Protein AF-0000000068499291 (afdb_homodimer)

Sequence (354 aa):
MYNILSVVSYSGVGKTTLIEGIIKELNKKGYRVGVIKHTCHDFDMDEEGKDTYKHRKSGARKVCIISDKRVAYIEELKEKNPLYKMIQLYEDMDLIIIEGYKNYRFKRLEVTRKGKYEDILSNKSDLIGIVSDIEYKLNIEQFNLNDYKNISKYIESCIKNEILSISNVEIKNILKEMYNILSVVSYSGVGKTTLIEGIIKELNKKGYRVGVIKHTCHDFDMDEEGKDTYKHRKSGARKVCIISDKRVAYIEELKEKNPLYKMIQLYEDMDLIIIEGYKNYRFKRLEVTRKGKYEDILSNKSDLIGIVSDIEYKLNIEQFNLNDYKNISKYIESCIKNEILSISNVEIKNILKE

Solvent-accessible surface area (backbone atoms only — not comparable to full-atom values): 19443 Å² total; per-residue (Å²): 114,43,30,43,39,29,45,40,62,63,90,91,66,51,62,67,61,42,51,31,40,29,39,37,48,35,38,76,73,68,48,42,37,26,38,39,33,48,43,92,56,88,80,77,56,62,55,89,86,38,72,63,38,50,38,41,74,29,54,31,40,31,39,32,42,36,37,79,50,36,36,40,37,40,32,62,44,82,82,69,81,55,62,70,69,56,56,62,76,46,67,87,36,63,32,36,37,32,36,46,64,80,84,47,78,51,41,22,38,38,47,38,28,74,96,76,42,73,76,82,81,70,57,72,91,30,47,67,29,36,31,18,83,59,87,72,98,58,100,54,52,71,41,50,71,81,42,30,65,61,53,32,52,50,50,49,51,32,53,78,68,49,66,30,52,42,43,70,69,56,50,31,57,57,70,73,98,113,42,30,43,38,28,46,43,64,62,91,89,67,52,62,68,60,42,50,31,40,29,39,36,48,35,37,74,72,68,47,41,37,26,38,38,34,48,42,91,56,87,79,76,55,62,53,90,83,36,71,62,38,50,38,41,73,30,53,31,40,31,37,33,42,36,36,81,50,35,38,40,37,38,33,62,43,81,83,69,82,54,62,69,69,56,52,62,76,47,65,86,36,63,32,36,38,32,36,47,65,80,83,46,78,50,41,23,38,39,47,37,29,75,96,75,44,74,75,83,81,69,56,70,91,31,47,66,30,36,31,19,82,59,89,72,99,58,102,55,52,73,40,50,70,82,40,30,64,62,51,31,52,50,51,50,51,33,52,76,68,48,68,32,52,41,42,70,68,54,50,30,55,58,68,72,99

Secondary structure (DSSP, 8-state):
-EEEEEEE--TTSSHHHHHHHHHHHHHHTT--EEEEEE-SS----SPTTSHHHHHHHTT-SEEEEE-SSEEEEEEE-SS---HHHHHGGGTT-SEEEEES-TTS---EEEE-BTTTB-S--S-GGGEEEEE-SS---SSS-EE-TT-HHHHHHHHHHHHHTTSSEE-HHHHHHHHT-/-EEEEEEE--TTSSHHHHHHHHHHHHHHTT--EEEEEE-SS----SPTTSHHHHHHHTT-SEEEEE-SSEEEEEEE-SS---HHHHHGGGTT-SEEEEES-TTS---EEEE-BTTTB-S--S-GGGEEEEE-SS---SSSEEE-TT-HHHHHHHHHHHHHTTSSEE-HHHHHHHHT-

Foldseek 3Di:
DAFEEEEDEDPPQCRVVLVVLLVVLVVVVPFFEAEAEDDPDDDDPDDPPDPQVVCVVVPDQKDWDDDPVDIDIDGDDDDDDCVLVVVVVCPVGLYYYYYDPLQQQAQYEYEAEPPPRDDDDHDPVRYQEYEYPDDDPDPHHYHHSNPSNVVNVSSVVCSVVCVRPDDSVRVCVSVVD/DAFEEEEDEDPPQCRVVLVVLLVVLLVVVPFFEAEAEDDPDDDDPDDPPDPQVVCVVVPDQKDWDDDPVDIDIDGDDDDDDCVLVVVVVCPVGLYYYYYDPLQQQAQYEYEAEPPPRDDDDHDPVRYQEYEYPDDDPDPHHYHHSNPSNVVNVSSVVCSVVCVRPDDSVRVCVSVVD

Organism: Clostridioides difficile (strain 630) (NCBI:txid272563)

pLDDT: mean 91.4, std 8.16, range [58.41, 98.62]

Radius of gyration: 23.3 Å; Cα contacts (8 Å, |Δi|>4): 656; chains: 2; bounding box: 36×77×48 Å

Structure (mmCIF, N/CA/C/O backbone):
data_AF-0000000068499291-model_v1
#
loop_
_entity.id
_entity.type
_entity.pdbx_description
1 polymer 'Molybdopterin-guanine dinucleotide biosynthesis protein B'
#
loop_
_atom_site.group_PDB
_atom_site.id
_atom_site.type_symbol
_atom_site.label_atom_id
_atom_site.label_alt_id
_atom_site.label_comp_id
_atom_site.label_asym_id
_atom_site.label_entity_id
_atom_site.label_seq_id
_atom_site.pdbx_PDB_ins_code
_atom_site.Cartn_x
_atom_site.Cartn_y
_atom_site.Cartn_z
_atom_site.occupancy
_atom_site.B_iso_or_equiv
_atom_site.auth_seq_id
_atom_site.auth_comp_id
_atom_site.auth_asym_id
_atom_site.auth_atom_id
_atom_site.pdbx_PDB_model_num
ATOM 1 N N . MET A 1 1 ? -15.305 -10.781 -4.293 1 93.38 1 MET A N 1
ATOM 2 C CA . MET A 1 1 ? -14.641 -11.984 -4.801 1 93.38 1 MET A CA 1
ATOM 3 C C . MET A 1 1 ? -13.336 -11.633 -5.496 1 93.38 1 MET A C 1
ATOM 5 O O . MET A 1 1 ? -13.234 -10.586 -6.145 1 93.38 1 MET A O 1
ATOM 9 N N . TYR A 1 2 ? -12.344 -12.398 -5.207 1 97.81 2 TYR A N 1
ATOM 10 C CA . TYR A 1 2 ? -11.039 -12.242 -5.84 1 97.81 2 TYR A CA 1
ATOM 11 C C . TYR A 1 2 ? -10.688 -13.461 -6.676 1 97.81 2 TYR A C 1
ATOM 13 O O . TYR A 1 2 ? -11.227 -14.555 -6.457 1 97.81 2 TYR A O 1
ATOM 21 N N . ASN A 1 3 ? -9.984 -13.297 -7.695 1 98.62 3 ASN A N 1
ATOM 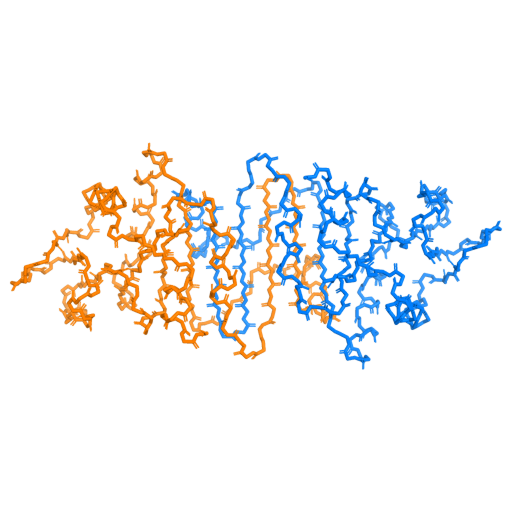22 C CA . ASN A 1 3 ? -9.273 -14.406 -8.336 1 98.62 3 ASN A CA 1
ATOM 23 C C . ASN A 1 3 ? -7.805 -14.445 -7.914 1 98.62 3 ASN A C 1
ATOM 25 O O . ASN A 1 3 ? -7.043 -13.523 -8.219 1 98.62 3 ASN A O 1
ATOM 29 N N . ILE A 1 4 ? -7.406 -15.547 -7.258 1 98.56 4 ILE A N 1
ATOM 30 C CA . ILE A 1 4 ? -6.047 -15.617 -6.73 1 98.56 4 ILE A CA 1
ATOM 31 C C . ILE A 1 4 ? -5.359 -16.875 -7.254 1 98.56 4 ILE A C 1
ATOM 33 O O . ILE A 1 4 ? -5.93 -17.969 -7.199 1 98.56 4 ILE A O 1
ATOM 37 N N . LEU A 1 5 ? -4.211 -16.719 -7.77 1 98.31 5 LEU A N 1
ATOM 38 C CA . LEU A 1 5 ? -3.354 -17.812 -8.234 1 98.31 5 LEU A CA 1
ATOM 39 C C . LEU A 1 5 ? -1.983 -17.75 -7.566 1 98.31 5 LEU A C 1
ATOM 41 O O . LEU A 1 5 ? -1.287 -16.734 -7.664 1 98.31 5 LEU A O 1
ATOM 45 N N . SER A 1 6 ? -1.63 -18.766 -6.875 1 97 6 SER A N 1
ATOM 46 C CA . SER A 1 6 ? -0.285 -18.859 -6.316 1 97 6 SER A CA 1
ATOM 47 C C . SER A 1 6 ? 0.666 -19.547 -7.289 1 97 6 SER A C 1
ATOM 49 O O . SER A 1 6 ? 0.292 -20.531 -7.941 1 97 6 SER A O 1
ATOM 51 N N . VAL A 1 7 ? 1.83 -19 -7.438 1 95.12 7 VAL A N 1
ATOM 52 C CA . VAL A 1 7 ? 2.893 -19.656 -8.195 1 95.12 7 VAL A CA 1
ATOM 53 C C . VAL A 1 7 ? 4.012 -20.094 -7.25 1 95.12 7 VAL A C 1
ATOM 55 O O . VAL A 1 7 ? 4.625 -19.25 -6.582 1 95.12 7 VAL A O 1
ATOM 58 N N . VAL A 1 8 ? 4.207 -21.344 -7.227 1 92.75 8 VAL A N 1
ATOM 59 C CA . VAL A 1 8 ? 5.16 -21.891 -6.262 1 92.75 8 VAL A CA 1
ATOM 60 C C . VAL A 1 8 ? 6.301 -22.594 -7 1 92.75 8 VAL A C 1
ATOM 62 O O . VAL A 1 8 ? 6.074 -23.234 -8.031 1 92.75 8 VAL A O 1
ATOM 65 N N . SER A 1 9 ? 7.422 -22.328 -6.477 1 89 9 SER A N 1
ATOM 66 C CA . SER A 1 9 ? 8.633 -22.953 -7.004 1 89 9 SER A CA 1
ATOM 67 C C . SER A 1 9 ? 9.773 -22.891 -5.996 1 89 9 SER A C 1
ATOM 69 O O . SER A 1 9 ? 9.602 -22.359 -4.891 1 89 9 SER A O 1
ATOM 71 N N . TYR A 1 10 ? 10.797 -23.609 -6.258 1 80.69 10 TYR A N 1
ATOM 72 C CA . TYR A 1 10 ? 12.031 -23.375 -5.508 1 80.69 10 TYR A CA 1
ATOM 73 C C . TYR A 1 10 ? 12.898 -22.328 -6.199 1 80.69 10 TYR A C 1
ATOM 75 O O . TYR A 1 10 ? 12.664 -21.984 -7.355 1 80.69 10 TYR A O 1
ATOM 83 N N . SER A 1 11 ? 13.805 -21.703 -5.426 1 74.31 11 SER A N 1
ATOM 84 C CA . SER A 1 11 ? 14.68 -20.656 -5.93 1 74.31 11 SER A CA 1
ATOM 85 C C . SER A 1 11 ? 15.484 -21.141 -7.137 1 74.31 11 SER A C 1
ATOM 87 O O . SER A 1 11 ? 15.961 -22.266 -7.16 1 74.31 11 SER A O 1
ATOM 89 N N . GLY A 1 12 ? 15.539 -20.297 -8.133 1 76.38 12 GLY A N 1
ATOM 90 C CA . GLY A 1 12 ? 16.438 -20.531 -9.258 1 76.38 12 GLY A CA 1
ATOM 91 C C . GLY A 1 12 ? 15.789 -21.328 -10.375 1 76.38 12 GLY A C 1
ATOM 92 O O . GLY A 1 12 ? 16.469 -21.766 -11.312 1 76.38 12 GLY A O 1
ATOM 93 N N . VAL A 1 13 ? 14.516 -21.5 -10.32 1 75.06 13 VAL A N 1
ATOM 94 C CA . VAL A 1 13 ? 13.883 -22.375 -11.297 1 75.06 13 VAL A CA 1
ATOM 95 C C . VAL A 1 13 ? 13.211 -21.547 -12.383 1 75.06 13 VAL A C 1
ATOM 97 O O . VAL A 1 13 ? 12.656 -22.094 -13.344 1 75.06 13 VAL A O 1
ATOM 100 N N . GLY A 1 14 ? 13.234 -20.219 -12.281 1 78.12 14 GLY A N 1
ATOM 101 C CA . GLY A 1 14 ? 12.695 -19.375 -13.328 1 78.12 14 GLY A CA 1
ATOM 102 C C . GLY A 1 14 ? 11.312 -18.828 -13.008 1 78.12 14 GLY A C 1
ATOM 103 O O . GLY A 1 14 ? 10.539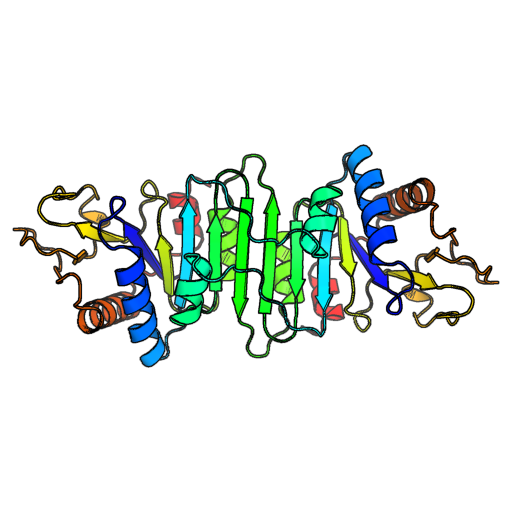 -18.5 -13.914 1 78.12 14 GLY A O 1
ATOM 104 N N . LYS A 1 15 ? 10.906 -18.7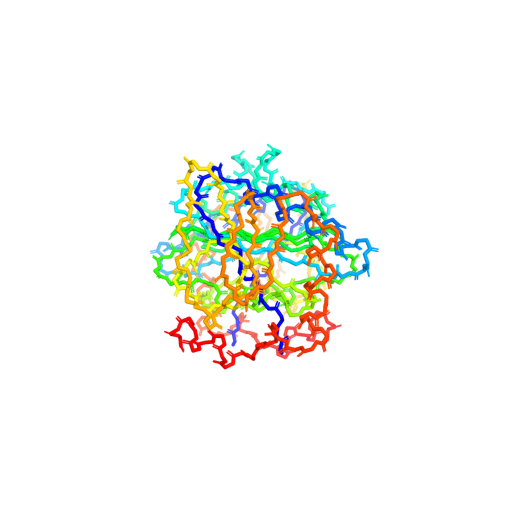81 -11.797 1 83.44 15 LYS A N 1
ATOM 105 C CA . LYS A 1 15 ? 9.586 -18.344 -11.336 1 83.44 15 LYS A CA 1
ATOM 106 C C . LYS A 1 15 ? 9.305 -16.906 -11.758 1 83.44 15 LYS A C 1
ATOM 108 O O . LYS A 1 15 ? 8.227 -16.609 -12.289 1 83.44 15 LYS A O 1
ATOM 113 N N . THR A 1 16 ? 10.211 -16 -11.57 1 85.12 16 THR A N 1
ATOM 114 C CA . THR A 1 16 ? 10.016 -14.586 -11.867 1 85.12 16 THR A CA 1
ATOM 115 C C . THR A 1 16 ? 9.789 -14.367 -13.359 1 85.12 16 THR A C 1
ATOM 117 O O . THR A 1 16 ? 8.859 -13.656 -13.758 1 85.12 16 THR A O 1
ATOM 120 N N . THR A 1 17 ? 10.602 -15.07 -14.18 1 89.06 17 THR A N 1
ATOM 121 C CA . THR A 1 17 ? 10.461 -14.977 -15.625 1 89.06 17 THR A CA 1
ATOM 122 C C . THR A 1 17 ? 9.102 -15.508 -16.078 1 89.06 17 THR A C 1
ATOM 124 O O . THR A 1 17 ? 8.461 -14.914 -16.953 1 89.06 17 THR A O 1
ATOM 127 N N . LEU A 1 18 ? 8.789 -16.594 -15.492 1 93.19 18 LEU A N 1
ATOM 128 C CA . LEU A 1 18 ? 7.496 -17.172 -15.828 1 93.19 18 LEU A CA 1
ATOM 129 C C . LEU A 1 18 ? 6.363 -16.203 -15.516 1 93.19 18 LEU A C 1
ATOM 131 O O . LEU A 1 18 ? 5.492 -15.969 -16.359 1 93.19 18 LEU A O 1
ATOM 135 N N . ILE A 1 19 ? 6.395 -15.641 -14.359 1 94.38 19 ILE A N 1
ATOM 136 C CA . ILE A 1 19 ? 5.344 -14.727 -13.922 1 94.38 19 ILE A CA 1
ATOM 137 C C . ILE A 1 19 ? 5.305 -13.508 -14.844 1 94.38 19 ILE A C 1
ATOM 139 O O . ILE A 1 19 ? 4.23 -13.062 -15.242 1 94.38 19 ILE A O 1
ATOM 143 N N . GLU A 1 20 ? 6.445 -13.031 -15.203 1 94.94 20 GLU A N 1
ATOM 144 C CA . GLU A 1 20 ? 6.523 -11.898 -16.125 1 94.94 20 GLU A CA 1
ATOM 145 C C . GLU A 1 20 ? 5.848 -12.227 -17.453 1 94.94 20 GLU A C 1
ATOM 147 O O . GLU A 1 20 ? 5.082 -11.422 -17.984 1 94.94 20 GLU A O 1
ATOM 152 N N . GLY A 1 21 ? 6.184 -13.375 -17.969 1 96.25 21 GLY A N 1
ATOM 153 C CA . GLY A 1 21 ? 5.578 -13.797 -19.219 1 96.25 21 GLY A CA 1
ATOM 154 C C . GLY A 1 21 ? 4.066 -13.922 -19.141 1 96.25 21 GLY A C 1
ATOM 155 O O . GLY A 1 21 ? 3.357 -13.508 -20.047 1 96.25 21 GLY A O 1
ATOM 156 N N . ILE A 1 22 ? 3.625 -14.477 -18.062 1 97.06 22 ILE A N 1
ATOM 157 C CA . ILE A 1 22 ? 2.193 -14.656 -17.859 1 97.06 22 ILE A CA 1
ATOM 158 C C . ILE A 1 22 ? 1.508 -13.297 -17.781 1 97.06 22 ILE A C 1
ATOM 160 O O . ILE A 1 22 ? 0.474 -13.078 -18.422 1 97.06 22 ILE A O 1
ATOM 164 N N . ILE A 1 23 ? 2.068 -12.367 -17.047 1 97.25 23 ILE A N 1
ATOM 165 C CA . ILE A 1 23 ? 1.515 -11.023 -16.875 1 97.25 23 ILE A CA 1
ATOM 166 C C . ILE A 1 23 ? 1.411 -10.336 -18.234 1 97.25 23 ILE A C 1
ATOM 168 O O . ILE A 1 23 ? 0.37 -9.773 -18.578 1 97.25 23 ILE A O 1
ATOM 172 N N . LYS A 1 24 ? 2.443 -10.422 -19.031 1 97.19 24 LYS A N 1
ATOM 173 C CA . LYS A 1 24 ? 2.475 -9.797 -20.344 1 97.19 24 LYS A CA 1
ATOM 174 C C . LYS A 1 24 ? 1.353 -10.32 -21.234 1 97.19 24 LYS A C 1
ATOM 176 O O . LYS A 1 24 ? 0.633 -9.547 -21.859 1 97.19 24 LYS A O 1
ATOM 181 N N . GLU A 1 25 ? 1.247 -11.609 -21.25 1 97.81 25 GLU A N 1
ATOM 182 C CA . GLU A 1 25 ? 0.239 -12.234 -22.109 1 97.81 25 GLU A CA 1
ATOM 183 C C . GLU A 1 25 ? -1.171 -11.867 -21.656 1 97.81 25 GLU A C 1
ATOM 185 O O . GLU A 1 25 ? -2.039 -11.578 -22.484 1 97.81 25 GLU A O 1
ATOM 190 N N . LEU A 1 26 ? -1.414 -11.867 -20.344 1 97.88 26 LEU A N 1
ATOM 191 C CA . LEU A 1 26 ? -2.734 -11.539 -19.828 1 97.88 26 LEU A CA 1
ATOM 192 C C . LEU A 1 26 ? -3.061 -10.062 -20.062 1 97.88 26 LEU A C 1
ATOM 194 O O . LEU A 1 26 ? -4.207 -9.719 -20.344 1 97.88 26 LEU A O 1
ATOM 198 N N . ASN A 1 27 ? -2.08 -9.266 -19.875 1 96.44 27 ASN A N 1
ATOM 199 C CA . ASN A 1 27 ? -2.266 -7.84 -20.141 1 96.44 27 ASN A CA 1
ATOM 200 C C . ASN A 1 27 ? -2.682 -7.586 -21.594 1 96.44 27 ASN A C 1
ATOM 202 O O . ASN A 1 27 ? -3.547 -6.75 -21.859 1 96.44 27 ASN A O 1
ATOM 206 N N . LYS A 1 28 ? -2.029 -8.258 -22.516 1 96 28 LYS A N 1
ATOM 207 C CA . LYS A 1 28 ? -2.381 -8.148 -23.922 1 96 28 LYS A CA 1
ATOM 208 C C . LYS A 1 28 ? -3.859 -8.453 -24.156 1 96 28 LYS A C 1
ATOM 210 O O . LYS A 1 28 ? -4.477 -7.914 -25.078 1 96 28 LYS A O 1
ATOM 215 N N . LYS A 1 29 ? -4.332 -9.281 -23.328 1 96.19 29 LYS A N 1
ATOM 216 C CA . LYS A 1 29 ? -5.723 -9.711 -23.453 1 96.19 29 LYS A CA 1
ATOM 217 C C . LYS A 1 29 ? -6.656 -8.781 -22.688 1 96.19 29 LYS A C 1
ATOM 219 O O . LYS A 1 29 ? -7.863 -9.016 -22.609 1 96.19 29 LYS A O 1
ATOM 224 N N . GLY A 1 30 ? -6.113 -7.812 -21.938 1 96 30 GLY A N 1
ATOM 225 C CA . GLY A 1 30 ? -6.914 -6.785 -21.297 1 96 30 GLY A CA 1
ATOM 226 C C . GLY A 1 30 ? -7.16 -7.059 -19.828 1 96 30 GLY A C 1
ATOM 227 O O . GLY A 1 30 ? -7.957 -6.371 -19.188 1 96 30 GLY A O 1
ATOM 228 N N . TYR A 1 31 ? -6.516 -8.078 -19.266 1 97.5 31 TYR A N 1
ATOM 229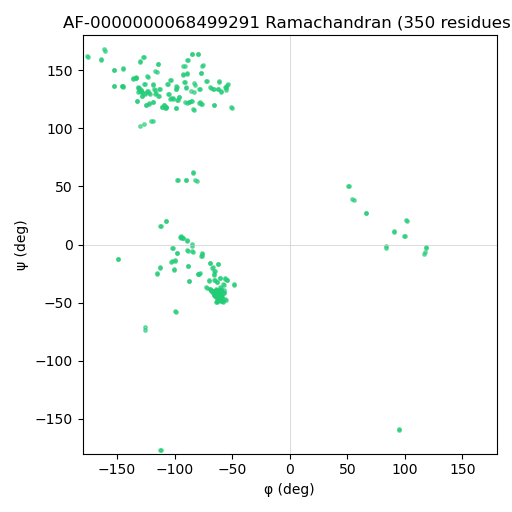 C CA . TYR A 1 31 ? -6.707 -8.406 -17.859 1 97.5 31 TYR A CA 1
ATOM 230 C C . TYR A 1 31 ? -5.895 -7.469 -16.969 1 97.5 31 TYR A C 1
ATOM 232 O O . TYR A 1 31 ? -4.75 -7.137 -17.297 1 97.5 31 TYR A O 1
ATOM 240 N N . ARG A 1 32 ? -6.551 -7.035 -16.016 1 97.31 32 ARG A N 1
ATOM 241 C CA . ARG A 1 32 ? -5.828 -6.32 -14.977 1 97.31 32 ARG A CA 1
ATOM 242 C C . ARG A 1 32 ? -5.219 -7.289 -13.969 1 97.31 32 ARG A C 1
ATOM 244 O O . ARG A 1 32 ? -5.938 -7.949 -13.219 1 97.31 32 ARG A O 1
ATOM 251 N N . VAL A 1 33 ? -3.834 -7.277 -13.906 1 98 33 VAL A N 1
ATOM 252 C CA . VAL A 1 33 ? -3.158 -8.266 -13.07 1 98 33 VAL A CA 1
ATOM 253 C C . VAL A 1 33 ? -2.383 -7.559 -11.961 1 98 33 VAL A C 1
ATOM 255 O O . VAL A 1 33 ? -1.751 -6.527 -12.195 1 98 33 VAL A O 1
ATOM 258 N N . GLY A 1 34 ? -2.492 -8.008 -10.758 1 97.88 34 GLY A N 1
ATOM 259 C CA . GLY A 1 34 ? -1.659 -7.605 -9.641 1 97.88 34 GLY A CA 1
ATOM 260 C C . GLY A 1 34 ? -0.795 -8.734 -9.102 1 97.88 34 GLY A C 1
ATOM 261 O O . GLY A 1 34 ? -1.121 -9.906 -9.273 1 97.88 34 GLY A O 1
ATOM 262 N N . VAL A 1 35 ? 0.315 -8.344 -8.461 1 97.38 35 VAL A N 1
ATOM 263 C CA . VAL A 1 35 ? 1.235 -9.344 -7.934 1 97.38 35 VAL A CA 1
ATOM 264 C C . VAL A 1 35 ? 1.548 -9.047 -6.469 1 97.38 35 VAL A C 1
ATOM 266 O O . VAL A 1 35 ? 1.778 -7.895 -6.102 1 97.38 35 VAL A O 1
ATOM 269 N N . ILE A 1 36 ? 1.482 -10.023 -5.645 1 96.69 36 ILE A N 1
ATOM 270 C CA . ILE A 1 36 ? 1.959 -9.961 -4.27 1 96.69 36 ILE A CA 1
ATOM 271 C C . ILE A 1 36 ? 3.07 -10.992 -4.062 1 96.69 36 ILE A C 1
ATOM 273 O O . ILE A 1 36 ? 2.885 -12.18 -4.34 1 96.69 36 ILE A O 1
ATOM 277 N N . LYS A 1 37 ? 4.188 -10.516 -3.66 1 93.38 37 LYS A N 1
ATOM 278 C CA . LYS A 1 37 ? 5.328 -11.398 -3.432 1 93.38 37 LYS A CA 1
ATOM 279 C C . LYS A 1 37 ? 5.738 -11.398 -1.962 1 93.38 37 LYS A C 1
ATOM 281 O O . LYS A 1 37 ? 5.883 -10.336 -1.352 1 93.38 37 LYS A O 1
ATOM 286 N N . HIS A 1 38 ? 5.883 -12.547 -1.43 1 92.94 38 HIS A N 1
ATOM 287 C CA . HIS A 1 38 ? 6.48 -12.695 -0.108 1 92.94 38 HIS A CA 1
ATOM 288 C C . HIS A 1 38 ? 7.953 -13.078 -0.21 1 92.94 38 HIS A C 1
ATOM 290 O O . HIS A 1 38 ? 8.32 -13.953 -1 1 92.94 38 HIS A O 1
ATOM 296 N N . THR A 1 39 ? 8.789 -12.453 0.517 1 87.31 39 THR A N 1
ATOM 297 C CA . THR A 1 39 ? 10.219 -12.766 0.536 1 87.31 39 THR A CA 1
ATOM 298 C C . THR A 1 39 ? 10.734 -12.836 1.97 1 87.31 39 THR A C 1
ATOM 300 O O . THR A 1 39 ? 10.258 -12.109 2.844 1 87.31 39 THR A O 1
ATOM 303 N N . CYS A 1 40 ? 11.641 -13.719 2.203 1 82.5 40 CYS A N 1
ATOM 304 C CA . CYS A 1 40 ? 12.273 -13.828 3.514 1 82.5 40 CYS A CA 1
ATOM 305 C C . CYS A 1 40 ? 13.43 -12.852 3.648 1 82.5 40 CYS A C 1
ATOM 307 O O . CYS A 1 40 ? 13.969 -12.664 4.742 1 82.5 40 CYS A O 1
ATOM 309 N N . HIS A 1 41 ? 13.734 -12.195 2.592 1 79.38 41 HIS A N 1
ATOM 310 C CA . HIS A 1 41 ? 14.852 -11.258 2.611 1 79.38 41 HIS A CA 1
ATOM 311 C C . HIS A 1 41 ? 14.367 -9.844 2.953 1 79.38 41 HIS A C 1
ATOM 313 O O . HIS A 1 41 ? 13.273 -9.445 2.559 1 79.38 41 HIS A O 1
ATOM 319 N N . ASP A 1 42 ? 15.242 -9.18 3.631 1 76.06 42 ASP A N 1
ATOM 320 C CA . ASP A 1 42 ? 14.945 -7.777 3.902 1 76.06 42 ASP A CA 1
ATOM 321 C C . ASP A 1 42 ? 15.086 -6.93 2.641 1 76.06 42 ASP A C 1
ATOM 323 O O . ASP A 1 42 ? 15.891 -7.242 1.763 1 76.06 42 ASP A O 1
ATOM 327 N N . PHE A 1 43 ? 14.203 -6.004 2.471 1 72.69 43 PHE A N 1
ATOM 328 C CA . PHE A 1 43 ? 14.297 -5.086 1.341 1 72.69 43 PHE A CA 1
ATOM 329 C C . PHE A 1 43 ? 14.023 -3.652 1.785 1 72.69 43 PHE A C 1
ATOM 331 O O . PHE A 1 43 ? 13.438 -3.426 2.848 1 72.69 43 PHE A O 1
ATOM 338 N N . ASP A 1 44 ? 14.797 -2.727 1.162 1 68.88 44 ASP A N 1
ATOM 339 C CA . ASP A 1 44 ? 14.477 -1.314 1.358 1 68.88 44 ASP A CA 1
ATOM 340 C C . ASP A 1 44 ? 14.133 -0.639 0.032 1 68.88 44 ASP A C 1
ATOM 342 O O . ASP A 1 44 ? 14.898 -0.731 -0.932 1 68.88 44 ASP A O 1
ATOM 346 N N . MET A 1 45 ? 12.898 -0.344 -0.205 1 68.75 45 MET A N 1
ATOM 347 C CA . MET A 1 45 ? 12.461 0.245 -1.467 1 68.75 45 MET A CA 1
ATOM 348 C C . MET A 1 45 ? 12.75 1.742 -1.498 1 68.75 45 MET A C 1
ATOM 350 O O . MET A 1 45 ? 12.844 2.338 -2.572 1 68.75 45 MET A O 1
ATOM 354 N N . ASP A 1 46 ? 12.836 2.359 -0.326 1 63.72 46 ASP A N 1
ATOM 355 C CA . ASP A 1 46 ? 12.984 3.811 -0.282 1 63.72 46 ASP A CA 1
ATOM 356 C C . ASP A 1 46 ? 14.461 4.207 -0.363 1 63.72 46 ASP A C 1
ATOM 358 O O . ASP A 1 46 ? 15.336 3.469 0.097 1 63.72 46 ASP A O 1
ATOM 362 N N . GLU A 1 47 ? 14.664 5.031 -1.409 1 62.28 47 GLU A N 1
ATOM 363 C CA . GLU A 1 47 ? 16.031 5.551 -1.469 1 62.28 47 GLU A CA 1
ATOM 364 C C . GLU A 1 47 ? 16.312 6.508 -0.313 1 62.28 47 GLU A C 1
ATOM 366 O O . GLU A 1 47 ? 15.461 7.332 0.036 1 62.28 47 GLU A O 1
ATOM 371 N N . GLU A 1 48 ? 17.453 6.305 0.278 1 59.16 48 GLU A N 1
ATOM 372 C CA . GLU A 1 48 ? 17.922 7.227 1.307 1 59.16 48 GLU A CA 1
ATOM 373 C C . GLU A 1 48 ? 17.859 8.672 0.824 1 59.16 48 GLU A C 1
ATOM 375 O O . GLU A 1 48 ? 18.359 8.992 -0.257 1 59.16 48 GLU A O 1
ATOM 380 N N . GLY A 1 49 ? 17.031 9.477 1.554 1 59.19 49 GLY A N 1
ATOM 381 C CA . GLY A 1 49 ? 16.969 10.891 1.233 1 59.19 49 GLY A CA 1
ATOM 382 C C . GLY A 1 49 ? 15.609 11.344 0.764 1 59.19 49 GLY A C 1
ATOM 383 O O . GLY A 1 49 ? 15.352 12.547 0.635 1 59.19 49 GLY A O 1
ATOM 384 N N . LYS A 1 50 ? 14.727 10.336 0.564 1 72.94 50 LYS A N 1
ATOM 385 C CA . LYS A 1 50 ? 13.383 10.719 0.13 1 72.94 50 LYS A CA 1
ATOM 386 C C . LYS A 1 50 ? 12.461 10.93 1.325 1 72.94 50 LYS A C 1
ATOM 388 O O . LYS A 1 50 ? 12.773 10.516 2.441 1 72.94 50 LYS A O 1
ATOM 393 N N . ASP A 1 51 ? 11.492 11.711 1.165 1 76.62 51 ASP A N 1
ATOM 394 C CA . ASP A 1 51 ? 10.547 12.047 2.221 1 76.62 51 ASP A CA 1
ATOM 395 C C . ASP A 1 51 ? 10.039 10.789 2.924 1 76.62 51 ASP A C 1
ATOM 397 O O . ASP A 1 51 ? 9.883 10.773 4.145 1 76.62 51 ASP A O 1
ATOM 401 N N . THR A 1 52 ? 9.891 9.719 2.176 1 78.75 52 THR A N 1
ATOM 402 C CA . THR A 1 52 ? 9.398 8.477 2.762 1 78.75 52 THR A CA 1
ATOM 403 C C . THR A 1 52 ? 10.406 7.91 3.76 1 78.75 52 THR A C 1
ATOM 405 O O . THR A 1 52 ? 10.031 7.473 4.848 1 78.75 52 THR A O 1
ATOM 408 N N . TYR A 1 53 ? 11.633 8.016 3.381 1 79.44 53 TYR A N 1
ATOM 409 C CA . TYR A 1 53 ? 12.703 7.527 4.246 1 79.44 53 TYR A CA 1
ATOM 410 C C . TYR A 1 53 ? 12.797 8.359 5.52 1 79.44 53 TYR A C 1
ATOM 412 O O . TYR A 1 53 ? 12.883 7.809 6.621 1 79.44 53 TYR A O 1
ATOM 420 N N . LYS A 1 54 ? 12.664 9.617 5.359 1 84 54 LYS A N 1
ATOM 421 C CA . LYS A 1 54 ? 12.766 10.516 6.504 1 84 54 LYS A CA 1
ATOM 422 C C . LYS A 1 54 ? 11.625 10.289 7.484 1 84 54 LYS A C 1
ATOM 424 O O . LYS A 1 54 ? 11.844 10.219 8.695 1 84 54 LYS A O 1
ATOM 429 N N . HIS A 1 55 ? 10.492 10.141 6.949 1 90 55 HIS A N 1
ATOM 430 C CA . HIS A 1 55 ? 9.336 9.938 7.816 1 90 55 HIS A CA 1
ATOM 431 C C . HIS A 1 55 ? 9.422 8.602 8.547 1 90 55 HIS A C 1
ATOM 433 O O . HIS A 1 55 ? 9.141 8.523 9.742 1 90 55 HIS A O 1
ATOM 439 N N . ARG A 1 56 ? 9.875 7.621 7.84 1 88.12 56 ARG A N 1
ATOM 440 C CA . ARG A 1 56 ? 10.023 6.312 8.469 1 88.12 56 ARG A CA 1
ATOM 441 C C . ARG A 1 56 ? 11.094 6.344 9.555 1 88.12 56 ARG A C 1
ATOM 443 O O . ARG A 1 56 ? 10.891 5.805 10.648 1 88.12 56 ARG A O 1
ATOM 450 N N . LYS A 1 57 ? 12.109 7.012 9.219 1 86.25 57 LYS A N 1
ATOM 451 C CA . LYS A 1 57 ? 13.211 7.121 10.172 1 86.25 57 LYS A CA 1
ATOM 452 C C . LYS A 1 57 ? 12.781 7.898 11.414 1 86.25 57 LYS A C 1
ATOM 454 O O . LYS A 1 57 ? 13.281 7.645 12.516 1 86.25 57 LYS A O 1
ATOM 459 N N . SER A 1 58 ? 11.852 8.82 11.188 1 90.62 58 SER A N 1
ATOM 460 C CA . SER A 1 58 ? 11.352 9.617 12.297 1 90.62 58 SER A CA 1
ATOM 461 C C . SER A 1 58 ? 10.375 8.82 13.156 1 90.62 58 SER A C 1
ATOM 463 O O . SER A 1 58 ? 9.953 9.281 14.219 1 90.62 58 SER A O 1
ATOM 465 N N . GLY A 1 59 ? 9.977 7.625 12.641 1 91.62 59 GLY A N 1
ATOM 466 C CA . GLY A 1 59 ? 9.172 6.754 13.477 1 91.62 59 GLY A CA 1
ATOM 467 C C . GLY A 1 59 ? 7.797 6.473 12.891 1 91.62 59 GLY A C 1
ATOM 468 O O . GLY A 1 59 ? 6.996 5.758 13.5 1 91.62 59 GLY A O 1
ATOM 469 N N . ALA A 1 60 ? 7.527 7.102 11.758 1 93.88 60 ALA A N 1
ATOM 470 C CA . ALA A 1 60 ? 6.25 6.781 11.133 1 93.88 60 ALA A CA 1
ATOM 471 C C . ALA A 1 60 ? 6.184 5.309 10.742 1 93.88 60 ALA A C 1
ATOM 473 O O . ALA A 1 60 ? 7.09 4.793 10.078 1 93.88 60 ALA A O 1
ATOM 474 N N . ARG A 1 61 ? 5.094 4.648 11.047 1 93.31 61 ARG A N 1
ATOM 475 C CA . ARG A 1 61 ? 4.977 3.211 10.82 1 93.31 61 ARG A CA 1
ATOM 476 C C . ARG A 1 61 ? 4.48 2.916 9.406 1 93.31 61 ARG A C 1
ATOM 478 O O . ARG A 1 61 ? 4.746 1.844 8.859 1 93.31 61 ARG A O 1
ATOM 485 N N . LYS A 1 62 ? 3.688 3.805 8.93 1 96.06 62 LYS A N 1
ATOM 486 C CA . LYS A 1 62 ? 3.129 3.717 7.586 1 96.06 62 LYS A CA 1
ATOM 487 C C . LYS A 1 62 ? 3.359 5.012 6.809 1 96.06 62 LYS A C 1
ATOM 489 O O . LYS A 1 62 ? 3.08 6.102 7.312 1 96.06 62 LYS A O 1
ATOM 494 N N . VAL A 1 63 ? 3.914 4.867 5.621 1 95.44 63 VAL A N 1
ATOM 495 C CA . VAL A 1 63 ? 4.137 6.035 4.773 1 95.44 63 VAL A CA 1
ATOM 496 C C . VAL A 1 63 ? 3.621 5.754 3.363 1 95.44 63 VAL A C 1
ATOM 498 O O . VAL A 1 63 ? 3.854 4.672 2.814 1 95.44 63 VAL A O 1
ATOM 501 N N . CYS A 1 64 ? 2.887 6.656 2.871 1 95.44 64 CYS A N 1
ATOM 502 C CA . CYS A 1 64 ? 2.328 6.559 1.527 1 95.44 64 CYS A CA 1
ATOM 503 C C . CYS A 1 64 ? 2.631 7.812 0.718 1 95.44 64 CYS A C 1
ATOM 505 O O . CYS A 1 64 ? 2.455 8.93 1.208 1 95.44 64 CYS A O 1
ATOM 507 N N . ILE A 1 65 ? 3.119 7.648 -0.458 1 93.31 65 ILE A N 1
ATOM 508 C CA . ILE A 1 65 ? 3.324 8.742 -1.4 1 93.31 65 ILE A CA 1
ATOM 509 C C . ILE A 1 65 ? 2.398 8.57 -2.602 1 93.31 65 ILE A C 1
ATOM 511 O O . ILE A 1 65 ? 2.359 7.5 -3.213 1 93.31 65 ILE A O 1
ATOM 515 N N . ILE A 1 66 ? 1.665 9.594 -2.912 1 93 66 ILE A N 1
ATOM 516 C CA . ILE A 1 66 ? 0.708 9.555 -4.012 1 93 66 ILE A CA 1
ATOM 517 C C . ILE A 1 66 ? 1.042 10.648 -5.023 1 93 66 ILE A C 1
ATOM 519 O O . ILE A 1 66 ? 1.181 11.82 -4.66 1 93 66 ILE A O 1
ATOM 523 N N . SER A 1 67 ? 1.278 10.281 -6.172 1 91.25 67 SER A N 1
ATOM 524 C CA . SER A 1 67 ? 1.354 11.203 -7.301 1 91.25 67 SER A CA 1
ATOM 525 C C . SER A 1 67 ? 0.197 10.984 -8.273 1 91.25 67 SER A C 1
ATOM 527 O O . SER A 1 67 ? -0.735 10.234 -7.977 1 91.25 67 SER A O 1
ATOM 529 N N . ASP A 1 68 ? 0.224 11.742 -9.367 1 88.69 68 ASP A N 1
ATOM 530 C CA . ASP A 1 68 ? -0.818 11.57 -10.375 1 88.69 68 ASP A CA 1
ATOM 531 C C . ASP A 1 68 ? -0.675 10.227 -11.094 1 88.69 68 ASP A C 1
ATOM 533 O O . ASP A 1 68 ? -1.63 9.734 -11.695 1 88.69 68 ASP A O 1
ATOM 537 N N . LYS A 1 69 ? 0.484 9.562 -10.984 1 88.88 69 LYS A N 1
ATOM 538 C CA . LYS A 1 69 ? 0.761 8.391 -11.812 1 88.88 69 LYS A CA 1
ATOM 539 C C . LYS A 1 69 ? 0.887 7.133 -10.961 1 88.88 69 LYS A C 1
ATOM 541 O O . LYS A 1 69 ? 0.672 6.023 -11.445 1 88.88 69 LYS A O 1
ATOM 546 N N . ARG A 1 70 ? 1.256 7.418 -9.695 1 91.94 70 ARG A N 1
ATOM 547 C CA . ARG A 1 70 ? 1.656 6.223 -8.961 1 91.94 70 ARG A CA 1
ATOM 548 C C . ARG A 1 70 ? 1.42 6.402 -7.465 1 91.94 70 ARG A C 1
ATOM 550 O O . ARG A 1 70 ? 1.458 7.523 -6.953 1 91.94 70 ARG A O 1
ATOM 557 N N . VAL A 1 71 ? 1.159 5.348 -6.801 1 93.62 71 VAL A N 1
ATOM 558 C CA . VAL A 1 71 ? 1.128 5.258 -5.348 1 93.62 71 VAL A CA 1
ATOM 559 C C . VAL A 1 71 ? 2.27 4.371 -4.859 1 93.62 71 VAL A C 1
ATOM 561 O O . VAL A 1 71 ? 2.539 3.316 -5.441 1 93.62 71 VAL A O 1
ATOM 564 N N . ALA A 1 72 ? 2.943 4.805 -3.906 1 92.69 72 ALA A N 1
ATOM 565 C CA . ALA A 1 72 ? 3.887 3.973 -3.162 1 92.69 72 ALA A CA 1
ATOM 566 C C . ALA A 1 72 ? 3.551 3.957 -1.674 1 92.69 72 ALA A C 1
ATOM 568 O O . ALA A 1 72 ? 3.283 5.004 -1.081 1 92.69 72 ALA A O 1
ATOM 569 N N . TYR A 1 73 ? 3.518 2.848 -1.126 1 94 73 TYR A N 1
ATOM 570 C CA . TYR A 1 73 ? 3.182 2.646 0.279 1 94 73 TYR A CA 1
ATOM 571 C C . TYR A 1 73 ? 4.195 1.734 0.958 1 94 73 TYR A C 1
ATOM 573 O O . TYR A 1 73 ? 4.566 0.695 0.411 1 94 73 TYR A O 1
ATOM 581 N N . ILE A 1 74 ? 4.645 2.092 2.148 1 93.25 74 ILE A N 1
ATOM 582 C CA . ILE A 1 74 ? 5.57 1.297 2.947 1 93.25 74 ILE A CA 1
ATOM 583 C C . ILE A 1 74 ? 5.047 1.175 4.375 1 93.25 74 ILE A C 1
ATOM 585 O O . ILE A 1 74 ? 4.598 2.162 4.965 1 93.25 74 ILE A O 1
ATOM 589 N N . GLU A 1 75 ? 5.098 0.02 4.898 1 94.75 75 GLU A N 1
ATOM 590 C CA . GLU A 1 75 ? 4.676 -0.251 6.27 1 94.75 75 GLU A CA 1
ATOM 591 C C . GLU A 1 75 ? 5.719 -1.079 7.012 1 94.75 75 GLU A C 1
ATOM 593 O O . GLU A 1 75 ? 6.141 -2.133 6.531 1 94.75 75 GLU A O 1
ATOM 598 N N . GLU A 1 76 ? 6.152 -0.559 8.086 1 91.5 76 GLU A N 1
ATOM 599 C CA . GLU A 1 76 ? 6.988 -1.349 8.984 1 91.5 76 GLU A CA 1
ATOM 600 C C . GLU A 1 76 ? 6.148 -2.316 9.812 1 91.5 76 GLU A C 1
ATOM 602 O O . GLU A 1 76 ? 5.258 -1.896 10.555 1 91.5 76 GLU A O 1
ATOM 607 N N . LEU A 1 77 ? 6.516 -3.586 9.648 1 90 77 LEU A N 1
ATOM 608 C CA . LEU A 1 77 ? 5.703 -4.602 10.305 1 90 77 LEU A CA 1
ATOM 609 C C . LEU A 1 77 ? 6.242 -4.922 11.695 1 90 77 LEU A C 1
ATOM 611 O O . LEU A 1 77 ? 7.457 -4.926 11.906 1 90 77 LEU A O 1
ATOM 615 N N . LYS A 1 78 ? 5.395 -5.098 12.602 1 79.81 78 LYS A N 1
ATOM 616 C CA . LYS A 1 78 ? 5.824 -5.605 13.906 1 79.81 78 LYS A CA 1
ATOM 617 C C . LYS A 1 78 ? 5.555 -7.102 14.023 1 79.81 78 LYS A C 1
ATOM 619 O O . LYS A 1 78 ? 6.477 -7.891 14.234 1 79.81 78 LYS A O 1
ATOM 624 N N . GLU A 1 79 ? 4.289 -7.664 13.859 1 71.75 79 GLU A N 1
ATOM 625 C CA . GLU A 1 79 ? 4.078 -9.094 14.094 1 71.75 79 GLU A CA 1
ATOM 626 C C . GLU A 1 79 ? 2.963 -9.641 13.211 1 71.75 79 GLU A C 1
ATOM 628 O O . GLU A 1 79 ? 2.904 -10.844 12.945 1 71.75 79 GLU A O 1
ATOM 633 N N . LYS A 1 80 ? 2.238 -8.797 12.617 1 77.12 80 LYS A N 1
ATOM 634 C CA . LYS A 1 80 ? 1.049 -9.32 11.953 1 77.12 80 LYS A CA 1
ATOM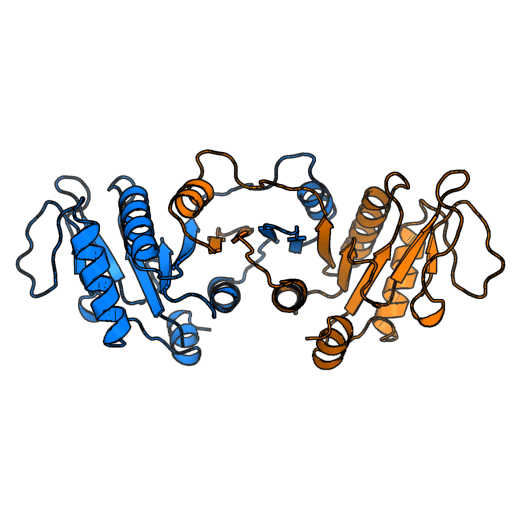 635 C C . LYS A 1 80 ? 1.294 -9.508 10.461 1 77.12 80 LYS A C 1
ATOM 637 O O . LYS A 1 80 ? 1.959 -8.68 9.828 1 77.12 80 LYS A O 1
ATOM 642 N N . ASN A 1 81 ? 0.792 -10.68 10.047 1 86.06 81 ASN A N 1
ATOM 643 C CA . ASN A 1 81 ? 0.808 -10.922 8.602 1 86.06 81 ASN A CA 1
ATOM 644 C C . ASN A 1 81 ? -0.12 -9.961 7.867 1 86.06 81 ASN A C 1
ATOM 646 O O . ASN A 1 81 ? -1.335 -9.984 8.07 1 86.06 81 ASN A O 1
ATOM 650 N N . PRO A 1 82 ? 0.434 -9.234 7.027 1 92.06 82 PRO A N 1
ATOM 651 C CA . PRO A 1 82 ? -0.358 -8.188 6.371 1 92.06 82 PRO A CA 1
ATOM 652 C C . PRO A 1 82 ? -1.045 -8.68 5.098 1 92.06 82 PRO A C 1
ATOM 654 O O . PRO A 1 82 ? -1.7 -7.895 4.406 1 92.06 82 PRO A O 1
ATOM 657 N N . LEU A 1 83 ? -0.948 -9.945 4.727 1 94.88 83 LEU A N 1
ATOM 658 C CA . LEU A 1 83 ? -1.36 -10.422 3.41 1 94.88 83 LEU A CA 1
ATOM 659 C C . LEU A 1 83 ? -2.84 -10.133 3.172 1 94.88 83 LEU A C 1
ATOM 661 O O . LEU A 1 83 ? -3.215 -9.617 2.117 1 94.88 83 LEU A O 1
ATOM 665 N N . TYR A 1 84 ? -3.736 -10.461 4.121 1 94.44 84 TYR A N 1
ATOM 666 C CA . TYR A 1 84 ? -5.168 -10.242 3.939 1 94.44 84 TYR A CA 1
ATOM 667 C C . TYR A 1 84 ? -5.469 -8.773 3.672 1 94.44 84 TYR A C 1
ATOM 669 O O . TYR A 1 84 ? -6.223 -8.445 2.754 1 94.44 84 TYR A O 1
ATOM 677 N N . LYS A 1 85 ? -4.902 -7.918 4.516 1 93.12 85 LYS A N 1
ATOM 678 C CA . LYS A 1 85 ? -5.102 -6.477 4.371 1 93.12 85 LYS A CA 1
ATOM 679 C C . LYS A 1 85 ? -4.645 -5.996 2.998 1 93.12 85 LYS A C 1
ATOM 681 O O . LYS A 1 85 ? -5.332 -5.203 2.352 1 93.12 85 LYS A O 1
ATOM 686 N N . MET A 1 86 ? -3.541 -6.5 2.555 1 95.81 86 MET A N 1
ATOM 687 C CA . MET A 1 86 ? -2.99 -6.066 1.274 1 95.81 86 MET A CA 1
ATOM 688 C C . MET A 1 86 ? -3.857 -6.551 0.117 1 95.81 86 MET A C 1
ATOM 690 O O . MET A 1 86 ? -4.035 -5.84 -0.873 1 95.81 86 MET A O 1
ATOM 694 N N . ILE A 1 87 ? -4.387 -7.781 0.207 1 96.62 87 ILE A N 1
ATOM 695 C CA . ILE A 1 87 ? -5.234 -8.344 -0.837 1 96.62 87 ILE A CA 1
ATOM 696 C C . ILE A 1 87 ? -6.426 -7.422 -1.089 1 96.62 87 ILE A C 1
ATOM 698 O O . ILE A 1 87 ? -6.879 -7.277 -2.227 1 96.62 87 ILE A O 1
ATOM 702 N N . GLN A 1 88 ? -6.855 -6.691 -0.058 1 94.31 88 GLN A N 1
ATOM 703 C CA . GLN A 1 88 ? -8.016 -5.824 -0.19 1 94.31 88 GLN A CA 1
ATOM 704 C C . GLN A 1 88 ? -7.754 -4.695 -1.181 1 94.31 88 GLN A C 1
ATOM 706 O O . GLN A 1 88 ? -8.688 -4.145 -1.77 1 94.31 88 GLN A O 1
ATOM 711 N N . LEU A 1 89 ? -6.582 -4.375 -1.392 1 95.25 89 LEU A N 1
ATOM 712 C CA . LEU A 1 89 ? -6.223 -3.297 -2.307 1 95.25 89 LEU A CA 1
ATOM 713 C C . LEU A 1 89 ? -6.355 -3.746 -3.758 1 95.25 89 LEU A C 1
ATOM 715 O O . LEU A 1 89 ? -6.27 -2.93 -4.676 1 95.25 89 LEU A O 1
ATOM 719 N N . TYR A 1 90 ? -6.605 -5.027 -3.967 1 96.81 90 TYR A N 1
ATOM 720 C CA . TYR A 1 90 ? -6.598 -5.59 -5.312 1 96.81 90 TYR A CA 1
ATOM 721 C C . TYR A 1 90 ? -8.008 -5.914 -5.777 1 96.81 90 TYR A C 1
ATOM 723 O O . TYR A 1 90 ? -8.203 -6.762 -6.656 1 96.81 90 TYR A O 1
ATOM 731 N N . GLU A 1 91 ? -8.961 -5.328 -5.184 1 94 91 GLU A N 1
ATOM 732 C CA . GLU A 1 91 ? -10.352 -5.629 -5.492 1 94 91 GLU A CA 1
ATOM 733 C C . GLU A 1 91 ? -10.672 -5.324 -6.953 1 94 91 GLU A C 1
ATOM 735 O O . GLU A 1 91 ? -11.578 -5.926 -7.531 1 94 91 GLU A O 1
ATOM 740 N N . ASP A 1 92 ? -10.008 -4.418 -7.52 1 94.31 92 ASP A N 1
ATOM 741 C CA . ASP A 1 92 ? -10.297 -4.004 -8.891 1 94.31 92 ASP A CA 1
ATOM 742 C C . ASP A 1 92 ? -9.445 -4.781 -9.891 1 94.31 92 ASP A C 1
ATOM 744 O O . ASP A 1 92 ? -9.477 -4.496 -11.086 1 94.31 92 ASP A O 1
ATOM 748 N N . MET A 1 93 ? -8.68 -5.75 -9.461 1 96.94 93 MET A N 1
ATOM 749 C CA . MET A 1 93 ? -7.871 -6.582 -10.344 1 96.94 93 MET A CA 1
ATOM 750 C C . MET A 1 93 ? -8.664 -7.793 -10.82 1 96.94 93 MET A C 1
ATOM 752 O O . MET A 1 93 ? -9.492 -8.328 -10.078 1 96.94 93 MET A O 1
ATOM 756 N N . ASP A 1 94 ? -8.383 -8.203 -12 1 98.19 94 ASP A N 1
ATOM 757 C CA . ASP A 1 94 ? -9 -9.414 -12.531 1 98.19 94 ASP A CA 1
ATOM 758 C C . ASP A 1 94 ? -8.305 -10.664 -11.984 1 98.19 94 ASP A C 1
ATOM 760 O O . ASP A 1 94 ? -8.914 -11.734 -11.93 1 98.19 94 ASP A O 1
ATOM 764 N N . LEU A 1 95 ? -7.051 -10.531 -11.609 1 98.56 95 LEU A N 1
ATOM 765 C CA . LEU A 1 95 ? -6.258 -11.641 -11.094 1 98.56 95 LEU A CA 1
ATOM 766 C C . LEU A 1 95 ? -5.172 -11.133 -10.148 1 98.56 95 LEU A C 1
ATOM 768 O O . LEU A 1 95 ? -4.508 -10.133 -10.438 1 98.56 95 LEU A O 1
ATOM 772 N N . ILE A 1 96 ? -5.023 -11.805 -9.07 1 98.56 96 ILE A N 1
ATOM 773 C CA . ILE A 1 96 ? -3.902 -11.602 -8.156 1 98.56 96 ILE A CA 1
ATOM 774 C C . ILE A 1 96 ? -2.961 -12.797 -8.219 1 98.56 96 ILE A C 1
ATOM 776 O O . ILE A 1 96 ? -3.377 -13.938 -7.984 1 98.56 96 ILE A O 1
ATOM 780 N N . ILE A 1 97 ? -1.742 -12.539 -8.586 1 98 97 ILE A N 1
ATOM 781 C CA . ILE A 1 97 ? -0.725 -13.586 -8.547 1 98 97 ILE A CA 1
ATOM 782 C C . ILE A 1 97 ? 0.086 -13.469 -7.258 1 98 97 ILE A C 1
ATOM 784 O O . ILE A 1 97 ? 0.623 -12.398 -6.949 1 98 97 ILE A O 1
ATOM 788 N N . ILE A 1 98 ? 0.13 -14.523 -6.527 1 96.69 98 ILE A N 1
ATOM 789 C CA . ILE A 1 98 ? 0.897 -14.547 -5.285 1 96.69 98 ILE A CA 1
ATOM 790 C C . ILE A 1 98 ? 2.148 -15.406 -5.469 1 96.69 98 ILE A C 1
ATOM 792 O O . ILE A 1 98 ? 2.061 -16.562 -5.875 1 96.69 98 ILE A O 1
ATOM 796 N N . GLU A 1 99 ? 3.24 -14.734 -5.316 1 92.81 99 GLU A N 1
ATOM 797 C CA . GLU A 1 99 ? 4.531 -15.422 -5.297 1 92.81 99 GLU A CA 1
ATOM 798 C C . GLU A 1 99 ? 5.043 -15.594 -3.869 1 92.81 99 GLU A C 1
ATOM 800 O O . GLU A 1 99 ? 5.113 -14.625 -3.109 1 92.81 99 GLU A O 1
ATOM 805 N N . GLY A 1 100 ? 5.344 -16.859 -3.525 1 87.44 100 GLY A N 1
ATOM 806 C CA . GLY A 1 100 ? 5.691 -17.156 -2.145 1 87.44 100 GLY A CA 1
ATOM 807 C C . GLY A 1 100 ? 4.508 -17.641 -1.32 1 87.44 100 GLY A C 1
ATOM 808 O O . GLY A 1 100 ? 3.607 -18.297 -1.843 1 87.44 100 GLY A O 1
ATOM 809 N N . TYR A 1 101 ? 4.555 -17.531 0.086 1 86.31 101 TYR A N 1
ATOM 810 C CA . TYR A 1 101 ? 3.494 -18.016 0.961 1 86.31 101 TYR A CA 1
ATOM 811 C C . TYR A 1 101 ? 3.127 -19.469 0.628 1 86.31 101 TYR A C 1
ATOM 813 O O . TYR A 1 101 ? 1.951 -19.781 0.447 1 86.31 101 TYR A O 1
ATOM 821 N N . LYS A 1 102 ? 4.055 -20.234 0.557 1 85 102 LYS A N 1
ATOM 822 C CA . LYS A 1 102 ? 3.895 -21.625 0.105 1 85 102 LYS A CA 1
ATOM 823 C C . LYS A 1 102 ? 2.984 -22.406 1.046 1 85 102 LYS A C 1
ATOM 825 O O . LYS A 1 102 ? 2.418 -23.422 0.658 1 85 102 LYS A O 1
ATOM 830 N N . ASN A 1 103 ? 2.795 -21.859 2.211 1 87.06 103 ASN A N 1
ATOM 831 C CA . ASN A 1 103 ? 2.016 -22.578 3.209 1 87.06 103 ASN A CA 1
ATOM 832 C C . ASN A 1 103 ? 0.525 -22.281 3.086 1 87.06 103 ASN A C 1
ATOM 834 O O . ASN A 1 103 ? -0.306 -22.984 3.662 1 87.06 103 ASN A O 1
ATOM 838 N N . TYR A 1 104 ? 0.2 -21.234 2.441 1 90.38 104 TYR A N 1
ATOM 839 C CA . TYR A 1 104 ? -1.209 -20.906 2.25 1 90.38 104 TYR A CA 1
ATOM 840 C C . TYR A 1 104 ? -1.788 -21.672 1.062 1 90.38 104 TYR A C 1
ATOM 842 O O . TYR A 1 104 ? -1.173 -21.734 -0.005 1 90.38 104 TYR A O 1
ATOM 850 N N . ARG A 1 105 ? -2.934 -22.172 1.128 1 90.81 105 ARG A N 1
ATOM 851 C CA . ARG A 1 105 ? -3.486 -23.156 0.194 1 90.81 105 ARG A CA 1
ATOM 852 C C . ARG A 1 105 ? -4.355 -22.469 -0.857 1 90.81 105 ARG A C 1
ATOM 854 O O . ARG A 1 105 ? -5.523 -22.828 -1.032 1 90.81 105 ARG A O 1
ATOM 861 N N . PHE A 1 106 ? -3.84 -21.562 -1.529 1 96 106 PHE A N 1
ATOM 862 C CA . PHE A 1 106 ? -4.488 -21 -2.715 1 96 106 PHE A CA 1
ATOM 863 C C . PHE A 1 106 ? -4.344 -21.953 -3.9 1 96 106 PHE A C 1
ATOM 865 O O . PHE A 1 106 ? -3.441 -22.797 -3.922 1 96 106 PHE A O 1
ATOM 872 N N . LYS A 1 107 ? -5.246 -21.891 -4.836 1 97.5 107 LYS A N 1
ATOM 873 C CA . LYS A 1 107 ? -5.004 -22.594 -6.094 1 97.5 107 LYS A CA 1
ATOM 874 C C . LYS A 1 107 ? -3.666 -22.172 -6.703 1 97.5 107 LYS A C 1
ATOM 876 O O . LYS A 1 107 ? -3.291 -21 -6.656 1 97.5 107 LYS A O 1
ATOM 881 N N . ARG A 1 108 ? -2.904 -23.219 -7.23 1 96.56 108 ARG A N 1
ATOM 882 C CA . ARG A 1 108 ? -1.531 -22.828 -7.527 1 96.56 108 ARG A CA 1
ATOM 883 C C . ARG A 1 108 ? -1.018 -23.531 -8.773 1 96.56 108 ARG A C 1
ATOM 885 O O . ARG A 1 108 ? -1.516 -24.594 -9.141 1 96.56 108 ARG A O 1
ATOM 892 N N . LEU A 1 109 ? -0.108 -22.844 -9.438 1 96.38 109 LEU A N 1
ATOM 893 C CA . LEU A 1 109 ? 0.804 -23.422 -10.422 1 96.38 109 LEU A CA 1
ATOM 894 C C . LEU A 1 109 ? 2.15 -23.75 -9.789 1 96.38 109 LEU A C 1
ATOM 896 O O . LEU A 1 109 ? 2.721 -22.922 -9.062 1 96.38 109 LEU A O 1
ATOM 900 N N . GLU A 1 110 ? 2.574 -24.953 -9.961 1 95.06 110 GLU A N 1
ATOM 901 C CA . GLU A 1 110 ? 3.889 -25.328 -9.453 1 95.06 110 GLU A CA 1
ATOM 902 C C . GLU A 1 110 ? 4.906 -25.453 -10.586 1 95.06 110 GLU A C 1
ATOM 904 O O . GLU A 1 110 ? 4.629 -26.078 -11.617 1 95.06 110 GLU A O 1
ATOM 909 N N . VAL A 1 111 ? 6.023 -24.812 -10.406 1 95.19 111 VAL A N 1
ATOM 910 C CA . VAL A 1 111 ? 7.086 -24.812 -11.406 1 95.19 111 VAL A CA 1
ATOM 911 C C . VAL A 1 111 ? 8.211 -25.766 -10.969 1 95.19 111 VAL A C 1
ATOM 913 O O . VAL A 1 111 ? 8.734 -25.641 -9.859 1 95.19 111 VAL A O 1
ATOM 916 N N . THR A 1 112 ? 8.578 -26.688 -11.789 1 93.88 112 THR A N 1
ATOM 917 C CA . THR A 1 112 ? 9.672 -27.625 -11.516 1 93.88 112 THR A CA 1
ATOM 918 C C . THR A 1 112 ? 10.672 -27.625 -12.672 1 93.88 112 THR A C 1
ATOM 920 O O . THR A 1 112 ? 10.383 -27.109 -13.75 1 93.88 112 THR A O 1
ATOM 923 N N . ARG A 1 113 ? 11.75 -28.078 -12.383 1 93 113 ARG A N 1
ATOM 924 C CA . ARG A 1 113 ? 12.82 -28.109 -13.367 1 93 113 ARG A CA 1
ATOM 925 C C . ARG A 1 113 ? 13.688 -29.359 -13.188 1 93 113 ARG A C 1
ATOM 927 O O . ARG A 1 113 ? 14.086 -29.688 -12.07 1 93 113 ARG A O 1
ATOM 934 N N . LYS A 1 114 ? 13.953 -29.891 -14.289 1 92.69 114 LYS A N 1
ATOM 935 C CA . LYS A 1 114 ? 14.781 -31.094 -14.273 1 92.69 114 LYS A CA 1
ATOM 936 C C . LYS A 1 114 ? 16.141 -30.812 -13.648 1 92.69 114 LYS A C 1
ATOM 938 O O . LYS A 1 114 ? 16.797 -29.828 -13.992 1 92.69 114 LYS A O 1
ATOM 943 N N . GLY A 1 115 ? 16.547 -31.656 -12.734 1 90.56 115 GLY A N 1
ATOM 944 C CA . GLY A 1 115 ? 17.875 -31.562 -12.125 1 90.56 115 GLY A CA 1
ATOM 945 C C . GLY A 1 115 ? 17.922 -30.562 -10.977 1 90.56 115 GLY A C 1
ATOM 946 O O . GLY A 1 115 ? 18.953 -30.422 -10.312 1 90.56 115 GLY A O 1
ATOM 947 N N . LYS A 1 116 ? 16.875 -29.875 -10.648 1 88.5 116 LYS A N 1
ATOM 948 C CA . LYS A 1 116 ? 16.844 -28.906 -9.562 1 88.5 116 LYS A CA 1
ATOM 949 C C . LYS A 1 116 ? 15.727 -29.219 -8.578 1 88.5 116 LYS A C 1
ATOM 951 O O . LYS A 1 116 ? 15.977 -29.719 -7.477 1 88.5 116 LYS A O 1
ATOM 956 N N . TYR A 1 117 ? 14.555 -29.031 -8.961 1 85.5 117 TYR A N 1
ATOM 957 C CA . TYR A 1 117 ? 13.328 -29.266 -8.203 1 85.5 117 TYR A CA 1
ATOM 958 C C . TYR A 1 117 ? 12.336 -30.078 -9.023 1 85.5 117 TYR A C 1
ATOM 960 O O . TYR A 1 117 ? 11.656 -29.547 -9.898 1 85.5 117 TYR A O 1
ATOM 968 N N . GLU A 1 118 ? 12.305 -31.359 -8.664 1 90.25 118 GLU A N 1
ATOM 969 C CA . GLU A 1 118 ? 11.539 -32.25 -9.531 1 90.25 118 GLU A CA 1
ATOM 970 C C . GLU A 1 118 ? 10.305 -32.781 -8.812 1 90.25 118 GLU A C 1
ATOM 972 O O . GLU A 1 118 ? 9.367 -33.281 -9.453 1 90.25 118 GLU A O 1
ATOM 977 N N . ASP A 1 119 ? 10.344 -32.719 -7.539 1 89.81 119 ASP A N 1
ATOM 978 C CA . ASP A 1 119 ? 9.227 -33.25 -6.777 1 89.81 119 ASP A CA 1
ATOM 979 C C . ASP A 1 119 ? 8.102 -32.25 -6.66 1 89.81 119 ASP A C 1
ATOM 981 O O . ASP A 1 119 ? 8.352 -31.062 -6.395 1 89.81 119 ASP A O 1
ATOM 985 N N . ILE A 1 120 ? 6.906 -32.688 -6.945 1 89.56 120 ILE A N 1
ATOM 986 C CA . ILE A 1 120 ? 5.734 -31.828 -6.73 1 89.56 120 ILE A CA 1
ATOM 987 C C . ILE A 1 120 ? 5.398 -31.797 -5.238 1 89.56 120 ILE A C 1
ATOM 989 O O . ILE A 1 120 ? 5.074 -32.812 -4.641 1 89.56 120 ILE A O 1
ATOM 993 N N . LEU A 1 121 ? 5.41 -30.672 -4.691 1 85.12 121 LEU A N 1
ATOM 994 C CA . LEU A 1 121 ? 5.258 -30.547 -3.248 1 85.12 121 LEU A CA 1
ATOM 995 C C . LEU A 1 121 ? 3.83 -30.156 -2.885 1 85.12 121 LEU A C 1
ATOM 997 O O . LEU A 1 121 ? 3.363 -30.438 -1.78 1 85.12 121 LEU A O 1
ATOM 1001 N N . SER A 1 122 ? 3.107 -29.594 -3.791 1 89.75 122 SER A N 1
ATOM 1002 C CA . SER A 1 122 ? 1.769 -29.094 -3.504 1 89.75 122 SER A CA 1
ATOM 1003 C C . SER A 1 122 ? 0.754 -30.234 -3.436 1 89.75 122 SER A C 1
ATOM 1005 O O . SER A 1 122 ? 0.917 -31.25 -4.102 1 89.75 122 SER A O 1
ATOM 1007 N N . ASN A 1 123 ? -0.228 -29.984 -2.57 1 90.12 123 ASN A N 1
ATOM 1008 C CA . ASN A 1 123 ? -1.367 -30.891 -2.586 1 90.12 123 ASN A CA 1
ATOM 1009 C C . ASN A 1 123 ? -2.086 -30.875 -3.932 1 90.12 123 ASN A C 1
ATOM 1011 O O . ASN A 1 123 ? -2.266 -29.812 -4.527 1 90.12 123 ASN A O 1
ATOM 1015 N N . LYS A 1 124 ? -2.496 -32.031 -4.344 1 90 124 LYS A N 1
ATOM 1016 C CA . LYS A 1 124 ? -3.166 -32.156 -5.633 1 90 124 LYS A CA 1
ATOM 1017 C C . LYS A 1 124 ? -4.414 -31.266 -5.695 1 90 124 LYS A C 1
ATOM 1019 O O . LYS A 1 124 ? -4.742 -30.719 -6.75 1 90 124 LYS A O 1
ATOM 1024 N N . SER A 1 125 ? -5.043 -31.141 -4.543 1 91.81 125 SER A N 1
ATOM 1025 C CA . SER A 1 125 ? -6.293 -30.391 -4.5 1 91.81 125 SER A CA 1
ATOM 1026 C C . SER A 1 125 ? -6.059 -28.906 -4.77 1 91.81 125 SER A C 1
ATOM 1028 O O . SER A 1 125 ? -6.973 -28.188 -5.188 1 91.81 125 SER A O 1
ATOM 1030 N N . ASP A 1 126 ? -4.844 -28.453 -4.59 1 94.5 126 ASP A N 1
ATOM 1031 C CA . ASP A 1 126 ? -4.535 -27.031 -4.758 1 94.5 126 ASP A CA 1
ATOM 1032 C C . ASP A 1 126 ? -3.912 -26.766 -6.125 1 94.5 126 ASP A C 1
ATOM 1034 O O . ASP A 1 126 ? -3.855 -25.625 -6.574 1 94.5 126 ASP A O 1
ATOM 1038 N N . LEU A 1 127 ? -3.527 -27.812 -6.773 1 95.56 127 LEU A N 1
ATOM 1039 C CA . LEU A 1 127 ? -2.781 -27.672 -8.016 1 95.56 127 LEU A CA 1
ATOM 1040 C C . LEU A 1 127 ? -3.729 -27.516 -9.203 1 95.56 127 LEU A C 1
ATOM 1042 O O . LEU A 1 127 ? -4.598 -28.359 -9.422 1 95.56 127 LEU A O 1
ATOM 1046 N N . ILE A 1 128 ? -3.529 -26.438 -9.898 1 96.62 128 ILE A N 1
ATOM 1047 C CA . ILE A 1 128 ? -4.332 -26.328 -11.109 1 96.62 128 ILE A CA 1
ATOM 1048 C C . ILE A 1 128 ? -3.475 -26.656 -12.336 1 96.62 128 ILE A C 1
ATOM 1050 O O . ILE A 1 128 ? -3.996 -26.844 -13.43 1 96.62 128 ILE A O 1
ATOM 1054 N N . GLY A 1 129 ? -2.113 -26.672 -12.133 1 97.31 129 GLY A N 1
ATOM 1055 C CA . GLY A 1 129 ? -1.217 -26.984 -13.234 1 97.31 129 GLY A CA 1
ATOM 1056 C C . GLY A 1 129 ? 0.24 -27.062 -12.82 1 97.31 129 GLY A C 1
ATOM 1057 O O . GLY A 1 129 ? 0.601 -26.609 -11.727 1 97.31 129 GLY A O 1
ATOM 1058 N N . ILE A 1 130 ? 1.043 -27.719 -13.695 1 96.5 130 ILE A N 1
ATOM 1059 C CA . ILE A 1 130 ? 2.484 -27.844 -13.508 1 96.5 130 ILE A CA 1
ATOM 1060 C C . ILE A 1 130 ? 3.219 -27.25 -14.703 1 96.5 130 ILE A C 1
ATOM 1062 O O . ILE A 1 130 ? 2.822 -27.453 -15.852 1 96.5 130 ILE A O 1
ATOM 1066 N N . VAL A 1 131 ? 4.168 -26.406 -14.43 1 96.94 131 VAL A N 1
ATOM 1067 C CA . VAL A 1 131 ? 5.051 -25.875 -15.461 1 96.94 131 VAL A CA 1
ATOM 1068 C C . VAL A 1 131 ? 6.445 -26.469 -15.312 1 96.94 131 VAL A C 1
ATOM 1070 O O . VAL A 1 131 ? 7.113 -26.25 -14.297 1 96.94 131 VAL A O 1
ATOM 1073 N N . SER A 1 132 ? 6.867 -27.188 -16.328 1 95.81 132 SER A N 1
ATOM 1074 C CA . SER A 1 132 ? 8.078 -27.969 -16.125 1 95.81 132 SER A CA 1
ATOM 1075 C C . SER A 1 132 ? 8.672 -28.422 -17.453 1 95.81 132 SER A C 1
ATOM 1077 O O . SER A 1 132 ? 8 -28.375 -18.484 1 95.81 132 SER A O 1
ATOM 1079 N N . ASP A 1 133 ? 9.945 -28.75 -17.438 1 95 133 ASP A N 1
ATOM 1080 C CA . ASP A 1 133 ? 10.547 -29.453 -18.547 1 95 133 ASP A CA 1
ATOM 1081 C C . ASP A 1 133 ? 10.539 -30.969 -18.312 1 95 133 ASP A C 1
ATOM 1083 O O . ASP A 1 133 ? 11.172 -31.719 -19.062 1 95 133 ASP A O 1
ATOM 1087 N N . ILE A 1 134 ? 9.883 -31.406 -17.234 1 94.81 134 ILE A N 1
ATOM 1088 C CA . ILE A 1 134 ? 9.672 -32.812 -16.906 1 94.81 134 ILE A CA 1
ATOM 1089 C C . ILE A 1 134 ? 8.211 -33.188 -17.172 1 94.81 134 ILE A C 1
ATOM 1091 O O . ILE A 1 134 ? 7.305 -32.406 -16.859 1 94.81 134 ILE A O 1
ATOM 1095 N N . GLU A 1 135 ? 8.008 -34.312 -17.734 1 93.88 135 GLU A N 1
ATOM 1096 C CA . GLU A 1 135 ? 6.641 -34.812 -17.906 1 93.88 135 GLU A CA 1
ATOM 1097 C C . GLU A 1 135 ? 6.211 -35.656 -16.719 1 93.88 135 GLU A C 1
ATOM 1099 O O . GLU A 1 135 ? 6.902 -36.625 -16.359 1 93.88 135 GLU A O 1
ATOM 1104 N N . TYR A 1 136 ? 5.164 -35.281 -16.109 1 94 136 TYR A N 1
ATOM 1105 C CA . TYR A 1 136 ? 4.656 -36.031 -14.969 1 94 136 TYR A CA 1
ATOM 1106 C C . TYR A 1 136 ? 3.436 -36.844 -15.359 1 94 136 TYR A C 1
ATOM 1108 O O . TYR A 1 136 ? 2.615 -36.406 -16.172 1 94 136 TYR A O 1
ATOM 1116 N N . LYS A 1 137 ? 3.303 -38.031 -14.859 1 92.94 137 LYS A N 1
ATOM 1117 C CA . LYS A 1 137 ? 2.117 -38.844 -15.055 1 92.94 137 LYS A CA 1
ATOM 1118 C C . LYS A 1 137 ? 1.023 -38.5 -14.055 1 92.94 137 LYS A C 1
ATOM 1120 O O . LYS A 1 137 ? 0.655 -39.312 -13.211 1 92.94 137 LYS A O 1
ATOM 1125 N N . LEU A 1 138 ? 0.551 -37.375 -14.047 1 91.88 138 LEU A N 1
ATOM 1126 C CA . LEU A 1 138 ? -0.503 -36.844 -13.195 1 91.88 138 LEU A CA 1
ATOM 1127 C C . LEU A 1 138 ? -1.654 -36.281 -14.039 1 91.88 138 LEU A C 1
ATOM 1129 O O . LEU A 1 138 ? -1.44 -35.781 -15.148 1 91.88 138 LEU A O 1
ATOM 1133 N N . ASN A 1 139 ? -2.822 -36.438 -13.578 1 93 139 ASN A N 1
ATOM 1134 C CA . ASN A 1 139 ? -3.998 -35.875 -14.242 1 93 139 ASN A CA 1
ATOM 1135 C C . ASN A 1 139 ? -4.184 -34.406 -13.93 1 93 139 ASN A C 1
ATOM 1137 O O . ASN A 1 139 ? -5.223 -34 -13.398 1 93 139 ASN A O 1
ATOM 1141 N N . ILE A 1 140 ? -3.203 -33.656 -14.172 1 95.31 140 ILE A N 1
ATOM 1142 C CA . ILE A 1 140 ? -3.17 -32.188 -13.984 1 95.31 140 ILE A CA 1
ATOM 1143 C C . ILE A 1 140 ? -2.57 -31.531 -15.219 1 95.31 140 ILE A C 1
ATOM 1145 O O . ILE A 1 140 ? -1.699 -32.094 -15.883 1 95.31 140 ILE A O 1
ATOM 1149 N N . GLU A 1 141 ? -3.043 -30.406 -15.602 1 97.25 141 GLU A N 1
ATOM 1150 C CA . GLU A 1 141 ? -2.518 -29.672 -16.75 1 97.25 141 GLU A CA 1
ATOM 1151 C C . GLU A 1 141 ? -1.02 -29.422 -16.609 1 97.25 141 GLU A C 1
ATOM 1153 O O . GLU A 1 141 ? -0.546 -29.062 -15.531 1 97.25 141 GLU A O 1
ATOM 1158 N N . GLN A 1 142 ? -0.285 -29.688 -17.656 1 97.5 142 GLN A N 1
ATOM 1159 C CA . GLN A 1 142 ? 1.161 -29.484 -17.656 1 97.5 142 GLN A CA 1
ATOM 1160 C C . GLN A 1 142 ? 1.598 -28.594 -18.812 1 97.5 142 GLN A C 1
ATOM 1162 O O . GLN A 1 142 ? 1.08 -28.719 -19.922 1 97.5 142 GLN A O 1
ATOM 1167 N N . PHE A 1 143 ? 2.498 -27.703 -18.547 1 97.69 143 PHE A N 1
ATOM 1168 C CA . PHE A 1 143 ? 3.014 -26.766 -19.531 1 97.69 143 PHE A CA 1
ATOM 1169 C C . PHE A 1 143 ? 4.539 -26.766 -19.531 1 97.69 143 PHE A C 1
ATOM 1171 O O . PHE A 1 143 ? 5.164 -27.062 -18.516 1 97.69 143 PHE A O 1
ATOM 1178 N N . ASN A 1 144 ? 5.051 -26.312 -20.688 1 95.81 144 ASN A N 1
ATOM 1179 C CA . ASN A 1 144 ? 6.492 -26.078 -20.734 1 95.81 144 ASN A CA 1
ATOM 1180 C C . ASN A 1 144 ? 6.875 -24.75 -20.094 1 95.81 144 ASN A C 1
ATOM 1182 O O . ASN A 1 144 ? 6.039 -23.844 -19.969 1 95.81 144 ASN A O 1
ATOM 1186 N N . LEU A 1 145 ? 8.078 -24.562 -19.797 1 93.06 145 LEU A N 1
ATOM 1187 C CA . LEU A 1 145 ? 8.586 -23.422 -19.047 1 93.06 145 LEU A CA 1
ATOM 1188 C C . LEU A 1 145 ? 8.406 -22.125 -19.828 1 93.06 145 LEU A C 1
ATOM 1190 O O . LEU A 1 145 ? 8.227 -21.062 -19.234 1 93.06 145 LEU A O 1
ATOM 1194 N N . ASN A 1 146 ? 8.344 -22.125 -21.141 1 93.5 146 ASN A N 1
ATOM 1195 C CA . ASN A 1 146 ? 8.25 -20.906 -21.938 1 93.5 146 ASN A CA 1
ATOM 1196 C C . ASN A 1 146 ? 6.895 -20.781 -22.641 1 93.5 146 ASN A C 1
ATOM 1198 O O . ASN A 1 146 ? 6.723 -19.969 -23.531 1 93.5 146 ASN A O 1
ATOM 1202 N N . ASP A 1 147 ? 5.969 -21.562 -22.172 1 96.19 147 ASP A N 1
ATOM 1203 C CA . ASP A 1 147 ? 4.664 -21.609 -22.828 1 96.19 147 ASP A CA 1
ATOM 1204 C C . ASP A 1 147 ? 3.717 -20.562 -22.219 1 96.19 147 ASP A C 1
ATOM 1206 O O . ASP A 1 147 ? 2.588 -20.891 -21.844 1 96.19 147 ASP A O 1
ATOM 1210 N N . TYR A 1 148 ? 4.156 -19.328 -22.219 1 96.81 148 TYR A N 1
ATOM 1211 C CA . TYR A 1 148 ? 3.416 -18.25 -21.562 1 96.81 148 TYR A CA 1
ATOM 1212 C C . TYR A 1 148 ? 2.031 -18.094 -22.172 1 96.81 148 TYR A C 1
ATOM 1214 O O . TYR A 1 148 ? 1.052 -17.859 -21.469 1 96.81 148 TYR A O 1
ATOM 1222 N N . LYS A 1 149 ? 1.932 -18.234 -23.469 1 97.31 149 LYS A N 1
ATOM 1223 C CA . LYS A 1 149 ? 0.671 -18.031 -24.172 1 97.31 149 LYS A CA 1
ATOM 1224 C C . LYS A 1 149 ? -0.375 -19.047 -23.734 1 97.31 149 LYS A C 1
ATOM 1226 O O . LYS A 1 149 ? -1.492 -18.688 -23.375 1 97.31 149 LYS A O 1
ATOM 1231 N N . ASN A 1 150 ? 0.041 -20.297 -23.734 1 97.94 150 ASN A N 1
ATOM 1232 C CA . ASN A 1 150 ? -0.905 -21.359 -23.375 1 97.94 150 ASN A CA 1
ATOM 1233 C C . ASN A 1 150 ? -1.213 -21.344 -21.875 1 97.94 150 ASN A C 1
ATOM 1235 O O . ASN A 1 150 ? -2.336 -21.641 -21.469 1 97.94 150 ASN A O 1
ATOM 1239 N N . ILE A 1 151 ? -0.248 -21.062 -21.078 1 98.25 151 ILE A N 1
ATOM 1240 C CA . ILE A 1 151 ? -0.468 -20.938 -19.641 1 98.25 151 ILE A CA 1
ATOM 1241 C C . ILE A 1 151 ? -1.491 -19.844 -19.359 1 98.25 151 ILE A C 1
ATOM 1243 O O . ILE A 1 151 ? -2.434 -20.047 -18.594 1 98.25 151 ILE A O 1
ATOM 1247 N N . SER A 1 152 ? -1.325 -18.688 -20.031 1 98.19 152 SER A N 1
ATOM 1248 C CA . SER A 1 152 ? -2.229 -17.562 -19.828 1 98.19 152 SER A CA 1
ATOM 1249 C C . SER A 1 152 ? -3.645 -17.906 -20.297 1 98.19 152 SER A C 1
ATOM 1251 O O . SER A 1 152 ? -4.621 -17.516 -19.641 1 98.19 152 SER A O 1
ATOM 1253 N N . LYS A 1 153 ? -3.732 -18.594 -21.391 1 98.19 153 LYS A N 1
ATOM 1254 C CA . LYS A 1 153 ? -5.039 -19.047 -21.859 1 98.19 153 LYS A CA 1
ATOM 1255 C C . LYS A 1 153 ? -5.715 -19.953 -20.828 1 98.19 153 LYS A C 1
ATOM 1257 O O . LYS A 1 153 ? -6.918 -19.844 -20.594 1 98.19 153 LYS A O 1
ATOM 1262 N N . TYR A 1 154 ? -4.949 -20.812 -20.312 1 98.56 154 TYR A N 1
ATOM 1263 C CA . TYR A 1 154 ? -5.484 -21.719 -19.297 1 98.56 154 TYR A CA 1
ATOM 1264 C C . TYR A 1 154 ? -5.93 -20.953 -18.062 1 98.56 154 TYR A C 1
ATOM 1266 O O . TYR A 1 154 ? -7 -21.219 -17.5 1 98.56 154 TYR A O 1
ATOM 1274 N N . ILE A 1 155 ? -5.164 -20.016 -17.609 1 98.56 155 ILE A N 1
ATOM 1275 C CA . ILE A 1 155 ? -5.508 -19.188 -16.469 1 98.56 155 ILE A CA 1
ATOM 1276 C C . ILE A 1 155 ? -6.809 -18.438 -16.734 1 98.56 155 ILE A C 1
ATOM 1278 O O . ILE A 1 155 ? -7.684 -18.359 -15.867 1 98.56 155 ILE A O 1
ATOM 1282 N N . GLU A 1 156 ? -6.945 -17.891 -17.953 1 98.19 156 GLU A N 1
ATOM 1283 C CA . GLU A 1 156 ? -8.188 -17.234 -18.344 1 98.19 156 GLU A CA 1
ATOM 1284 C C . GLU A 1 156 ? -9.383 -18.172 -18.188 1 98.19 156 GLU A C 1
ATOM 1286 O O . GLU A 1 156 ? -10.422 -17.781 -17.656 1 98.19 156 GLU A O 1
ATOM 1291 N N . SER A 1 157 ? -9.148 -19.344 -18.719 1 98.31 157 SER A N 1
ATOM 1292 C CA . SER A 1 157 ? -10.219 -20.328 -18.594 1 98.31 157 SER A CA 1
ATOM 1293 C C . SER A 1 157 ? -10.562 -20.609 -17.141 1 98.31 157 SER A C 1
ATOM 1295 O O . SER A 1 157 ? -11.742 -20.75 -16.797 1 98.31 157 SER A O 1
ATOM 1297 N N . CYS A 1 158 ? -9.562 -20.672 -16.281 1 98.25 158 CYS A N 1
ATOM 1298 C CA . CYS A 1 158 ? -9.781 -20.906 -14.859 1 98.25 158 CYS A CA 1
ATOM 1299 C C . CYS A 1 158 ? -10.555 -19.766 -14.227 1 98.25 158 CYS A C 1
ATOM 1301 O O . CYS A 1 158 ? -11.406 -19.984 -13.367 1 98.25 158 CYS A O 1
ATOM 1303 N N . ILE A 1 159 ? -10.234 -18.531 -14.641 1 98.19 159 ILE A N 1
ATOM 1304 C CA . ILE A 1 159 ? -10.953 -17.359 -14.148 1 98.19 159 ILE A CA 1
ATOM 1305 C C . ILE A 1 159 ? -12.422 -17.438 -14.57 1 98.19 159 ILE A C 1
ATOM 1307 O O . ILE A 1 159 ? -13.32 -17.281 -13.742 1 98.19 159 ILE A O 1
ATOM 1311 N N . LYS A 1 160 ? -12.656 -17.703 -15.812 1 97.69 160 LYS A N 1
ATOM 1312 C CA . LYS A 1 160 ? -14 -17.734 -16.375 1 97.69 160 LYS A CA 1
ATOM 1313 C C . LYS A 1 160 ? -14.844 -18.828 -15.742 1 97.69 160 LYS A C 1
ATOM 1315 O O . LYS A 1 160 ? -16.047 -18.656 -15.562 1 97.69 160 LYS A O 1
ATOM 1320 N N . ASN A 1 161 ? -14.195 -19.875 -15.383 1 97.94 161 ASN A N 1
ATOM 1321 C CA . ASN A 1 161 ? -14.914 -20.984 -14.789 1 97.94 161 ASN A CA 1
ATOM 1322 C C . ASN A 1 161 ? -14.906 -20.922 -13.266 1 97.94 161 ASN A C 1
ATOM 1324 O O . ASN A 1 161 ? -15.227 -21.891 -12.594 1 97.94 161 ASN A O 1
ATOM 1328 N N . GLU A 1 162 ? -14.406 -19.859 -12.664 1 97.75 162 GLU A N 1
ATOM 1329 C CA . GLU A 1 162 ? -14.438 -19.5 -11.25 1 97.75 162 GLU A CA 1
ATOM 1330 C C . GLU A 1 162 ? -13.617 -20.484 -10.414 1 97.75 162 GLU A C 1
ATOM 1332 O O . GLU A 1 162 ? -13.969 -20.781 -9.273 1 97.75 162 GLU A O 1
ATOM 1337 N N . ILE A 1 163 ? -12.617 -21.062 -11.125 1 97.38 163 ILE A N 1
ATOM 1338 C CA . ILE A 1 163 ? -11.727 -21.984 -10.422 1 97.38 163 ILE A CA 1
ATOM 1339 C C . ILE A 1 163 ? -10.844 -21.203 -9.453 1 97.38 163 ILE A C 1
ATOM 1341 O O . ILE A 1 163 ? -10.523 -21.688 -8.367 1 97.38 163 ILE A O 1
ATOM 1345 N N . LEU A 1 164 ? -10.516 -19.984 -9.758 1 98.38 164 LEU A N 1
ATOM 1346 C CA . LEU A 1 164 ? -9.602 -19.172 -8.961 1 98.38 164 LEU A CA 1
ATOM 1347 C C . LEU A 1 164 ? -10.367 -18.234 -8.031 1 98.38 164 LEU A C 1
ATOM 1349 O O . LEU A 1 164 ? -9.773 -17.531 -7.215 1 98.38 164 LEU A O 1
ATOM 1353 N N . SER A 1 165 ? -11.695 -18.203 -8.219 1 98.06 165 SER A N 1
ATOM 1354 C CA . SER A 1 165 ? -12.539 -17.281 -7.457 1 98.06 165 SER A CA 1
ATOM 1355 C C . SER A 1 165 ? -12.539 -17.641 -5.973 1 98.06 165 SER A C 1
ATOM 1357 O O . SER A 1 165 ? -12.695 -18.797 -5.609 1 98.06 165 SER A O 1
ATOM 1359 N N . ILE A 1 166 ? -12.383 -16.703 -5.176 1 97.31 166 ILE A N 1
ATOM 1360 C CA . ILE A 1 166 ? -12.336 -16.938 -3.736 1 97.31 166 ILE A CA 1
ATOM 1361 C C . ILE A 1 166 ? -12.969 -15.75 -2.998 1 97.31 166 ILE A C 1
ATOM 1363 O O . ILE A 1 166 ? -12.742 -14.594 -3.355 1 97.31 166 ILE A O 1
ATOM 1367 N N . SER A 1 167 ? -13.766 -16.016 -2.02 1 96.38 167 SER A N 1
ATOM 1368 C CA . SER A 1 167 ? -14.438 -14.977 -1.242 1 96.38 167 SER A CA 1
ATOM 1369 C C . SER A 1 167 ? -13.547 -14.461 -0.115 1 96.38 167 SER A C 1
ATOM 1371 O O . SER A 1 167 ? -12.555 -15.102 0.238 1 96.38 167 SER A O 1
ATOM 1373 N N . ASN A 1 168 ? -13.922 -13.336 0.405 1 94.94 168 ASN A N 1
ATOM 1374 C CA . ASN A 1 168 ? -13.203 -12.789 1.555 1 94.94 168 ASN A CA 1
ATOM 1375 C C . ASN A 1 168 ? -13.188 -13.773 2.723 1 94.94 168 ASN A C 1
ATOM 1377 O O . ASN A 1 168 ? -12.172 -13.914 3.4 1 94.94 168 ASN A O 1
ATOM 1381 N N . VAL A 1 169 ? -14.258 -14.406 2.945 1 94.88 169 VAL A N 1
ATOM 1382 C CA . VAL A 1 169 ? -14.375 -15.375 4.035 1 94.88 169 VAL A CA 1
ATOM 1383 C C . VAL A 1 169 ? -13.383 -16.516 3.822 1 94.88 169 VAL A C 1
ATOM 1385 O O . VAL A 1 169 ? -12.695 -16.938 4.758 1 94.88 169 VAL A O 1
ATOM 1388 N N . GLU A 1 170 ? -13.305 -17.047 2.604 1 95.12 170 GLU A N 1
ATOM 1389 C CA . GLU A 1 170 ? -12.375 -18.141 2.277 1 95.12 170 GLU A CA 1
ATOM 1390 C C . GLU A 1 170 ? -10.93 -17.688 2.445 1 95.12 170 GLU A C 1
ATOM 1392 O O . GLU A 1 170 ? -10.094 -18.469 2.924 1 95.12 170 GLU A O 1
ATOM 1397 N N . ILE A 1 171 ? -10.656 -16.469 2.037 1 95.81 171 ILE A N 1
ATOM 1398 C CA . ILE A 1 171 ? -9.312 -15.93 2.189 1 95.81 171 ILE A CA 1
ATOM 1399 C C . ILE A 1 171 ? -8.93 -15.906 3.668 1 95.81 171 ILE A C 1
ATOM 1401 O O . ILE A 1 171 ? -7.844 -16.344 4.043 1 95.81 171 ILE A O 1
ATOM 1405 N N . LYS A 1 172 ? -9.797 -15.422 4.484 1 93.62 172 LYS A N 1
ATOM 1406 C CA . LYS A 1 172 ? -9.539 -15.367 5.918 1 93.62 172 LYS A CA 1
ATOM 1407 C C . LYS A 1 172 ? -9.305 -16.766 6.492 1 93.62 172 LYS A C 1
ATOM 1409 O O . LYS A 1 172 ? -8.453 -16.938 7.359 1 93.62 172 LYS A O 1
ATOM 1414 N N . ASN A 1 173 ? -10.039 -17.719 5.988 1 92.94 173 ASN A N 1
ATOM 1415 C CA . ASN A 1 173 ? -9.859 -19.094 6.43 1 92.94 173 ASN A CA 1
ATOM 1416 C C . ASN A 1 173 ? -8.484 -19.641 6.055 1 92.94 173 ASN A C 1
ATOM 1418 O O . ASN A 1 173 ? -7.824 -20.281 6.867 1 92.94 173 ASN A O 1
ATOM 1422 N N . ILE A 1 174 ? -8.078 -19.375 4.84 1 91.38 174 ILE A N 1
ATOM 1423 C CA . ILE A 1 174 ? -6.789 -19.844 4.348 1 91.38 174 ILE A CA 1
ATOM 1424 C C . ILE A 1 174 ? -5.668 -19.203 5.172 1 91.38 174 ILE A C 1
ATOM 1426 O O . ILE A 1 174 ? -4.691 -19.875 5.52 1 91.38 174 ILE A O 1
ATOM 1430 N N . LEU A 1 175 ? -5.879 -17.922 5.492 1 91.06 175 LEU A N 1
ATOM 1431 C CA . LEU A 1 175 ? -4.84 -17.172 6.191 1 91.06 175 LEU A CA 1
ATOM 1432 C C . LEU A 1 175 ? -4.93 -17.391 7.699 1 91.06 175 LEU A C 1
ATOM 1434 O O . LEU A 1 175 ? -4.086 -16.906 8.453 1 91.06 175 LEU A O 1
ATOM 1438 N N . LYS A 1 176 ? -5.93 -18.203 8.219 1 85.69 176 LYS A N 1
ATOM 1439 C CA . LYS A 1 176 ? -6.184 -18.469 9.633 1 85.69 176 LYS A CA 1
ATOM 1440 C C . LYS A 1 176 ? -6.395 -17.172 10.414 1 85.69 176 LYS A C 1
ATOM 1442 O O . LYS A 1 176 ? -5.777 -16.969 11.453 1 85.69 176 LYS A O 1
ATOM 1447 N N . GLU A 1 177 ? -7.07 -16.234 9.773 1 73.5 177 GLU A N 1
ATOM 1448 C CA . GLU A 1 177 ? -7.461 -14.969 10.375 1 73.5 177 GLU A CA 1
ATOM 1449 C C . GLU A 1 177 ? -8.93 -14.984 10.797 1 73.5 177 GLU A C 1
ATOM 1451 O O . GLU A 1 177 ? -9.742 -15.688 10.203 1 73.5 177 GLU A O 1
ATOM 1456 N N . MET B 1 1 ? -13.281 5.02 12.711 1 93.38 1 MET B N 1
ATOM 1457 C CA . MET B 1 1 ? -12.914 6.414 12.93 1 93.38 1 MET B CA 1
ATOM 1458 C C . MET B 1 1 ? -11.406 6.605 12.781 1 93.38 1 MET B C 1
ATOM 1460 O O . MET B 1 1 ? -10.625 5.727 13.148 1 93.38 1 MET B O 1
ATOM 1464 N N . TYR B 1 2 ? -11.055 7.645 12.109 1 97.81 2 TYR B N 1
ATOM 1465 C CA . TYR B 1 2 ? -9.648 8.008 11.938 1 97.81 2 TYR B CA 1
ATOM 1466 C C . TYR B 1 2 ? -9.352 9.359 12.578 1 97.81 2 TYR B C 1
ATOM 1468 O O . TYR B 1 2 ? -10.258 10.164 12.797 1 97.81 2 TYR B O 1
ATOM 1476 N N . ASN B 1 3 ? -8.211 9.555 13.039 1 98.62 3 ASN B N 1
ATOM 1477 C CA . ASN B 1 3 ? -7.703 10.898 13.312 1 98.62 3 ASN B CA 1
ATOM 1478 C C . ASN B 1 3 ? -6.805 11.398 12.18 1 98.62 3 ASN B C 1
ATOM 1480 O O . ASN B 1 3 ? -5.738 10.828 11.938 1 98.62 3 ASN B O 1
ATOM 1484 N N . ILE B 1 4 ? -7.215 12.484 11.531 1 98.56 4 ILE B N 1
ATOM 1485 C CA . ILE B 1 4 ? -6.465 12.969 10.375 1 98.56 4 ILE B CA 1
ATOM 1486 C C . ILE B 1 4 ? -6.09 14.438 10.586 1 98.56 4 ILE B C 1
ATOM 1488 O O . ILE B 1 4 ? -6.938 15.258 10.953 1 98.56 4 ILE B O 1
ATOM 1492 N N . LEU B 1 5 ? -4.875 14.742 10.391 1 98.31 5 LEU B N 1
ATOM 1493 C CA . LEU B 1 5 ? -4.336 16.094 10.445 1 98.31 5 LEU B CA 1
ATOM 1494 C C . LEU B 1 5 ? -3.607 16.438 9.148 1 98.31 5 LEU B C 1
ATOM 1496 O O . LEU B 1 5 ? -2.666 15.75 8.758 1 98.31 5 LEU B O 1
ATOM 1500 N N . SER B 1 6 ? -4.047 17.438 8.477 1 97.06 6 SER B N 1
ATOM 1501 C CA . SER B 1 6 ? -3.336 17.938 7.305 1 97.06 6 SER B CA 1
ATOM 1502 C C . SER B 1 6 ? -2.32 19.016 7.691 1 97.06 6 SER B C 1
ATOM 1504 O O . SER B 1 6 ? -2.596 19.859 8.539 1 97.06 6 SER B O 1
ATOM 1506 N N . VAL B 1 7 ? -1.146 18.906 7.137 1 95.12 7 VAL B N 1
ATOM 1507 C CA . VAL B 1 7 ? -0.145 19.969 7.277 1 95.12 7 VAL B CA 1
ATOM 1508 C C . VAL B 1 7 ? 0.068 20.656 5.934 1 95.12 7 VAL B C 1
ATOM 1510 O O . VAL B 1 7 ? 0.472 20.016 4.957 1 95.12 7 VAL B O 1
ATOM 1513 N N . VAL B 1 8 ? -0.232 21.891 5.945 1 92.75 8 VAL B N 1
ATOM 1514 C CA . VAL B 1 8 ? -0.19 22.625 4.684 1 92.75 8 VAL B CA 1
ATOM 1515 C C . VAL B 1 8 ? 0.841 23.75 4.77 1 92.75 8 VAL B C 1
ATOM 1517 O O . VAL B 1 8 ? 0.998 24.375 5.816 1 92.75 8 VAL B O 1
ATOM 1520 N N . SER B 1 9 ? 1.52 23.828 3.703 1 89.12 9 SER B N 1
ATOM 1521 C CA . SER B 1 9 ? 2.521 24.875 3.566 1 89.12 9 SER B CA 1
ATOM 1522 C C . SER B 1 9 ? 2.887 25.109 2.104 1 89.12 9 SER B C 1
ATOM 1524 O O . SER B 1 9 ? 2.365 24.422 1.215 1 89.12 9 SER B O 1
ATOM 1526 N N . TYR B 1 10 ? 3.555 26.172 1.857 1 80.62 10 TYR B N 1
ATOM 1527 C CA . TYR B 1 10 ? 4.191 26.312 0.552 1 80.62 10 TYR B CA 1
ATOM 1528 C C . TYR B 1 10 ? 5.59 25.703 0.562 1 80.62 10 TYR B C 1
ATOM 1530 O O . TYR B 1 10 ? 6.137 25.406 1.627 1 80.62 10 TYR B O 1
ATOM 1538 N N . SER B 1 11 ? 6.105 25.359 -0.633 1 74.44 11 SER B N 1
ATOM 1539 C CA . SER B 1 11 ? 7.41 24.719 -0.783 1 74.44 11 SER B CA 1
ATOM 1540 C C . SER B 1 11 ? 8.508 25.562 -0.145 1 74.44 11 SER B C 1
ATOM 1542 O O . SER B 1 11 ? 8.5 26.797 -0.261 1 74.44 11 SER B O 1
ATOM 1544 N N . GLY B 1 12 ? 9.375 24.906 0.573 1 76.44 12 GLY B N 1
ATOM 1545 C CA . GLY B 1 12 ? 10.586 25.562 1.065 1 76.44 12 GLY B CA 1
ATOM 1546 C C . GLY B 1 12 ? 10.406 26.188 2.434 1 76.44 12 GLY B C 1
ATOM 1547 O O . GLY B 1 12 ? 11.281 26.922 2.904 1 76.44 12 GLY B O 1
ATOM 1548 N N . VAL B 1 13 ? 9.344 25.906 3.09 1 74.94 13 VAL B N 1
ATOM 1549 C CA . VAL B 1 13 ? 9.07 26.609 4.34 1 74.94 13 VAL B CA 1
ATOM 1550 C C . VAL B 1 13 ? 9.414 25.719 5.523 1 74.94 13 VAL B C 1
ATOM 1552 O O . VAL B 1 13 ? 9.289 26.125 6.68 1 74.94 13 VAL B O 1
ATOM 1555 N N . GLY B 1 14 ? 9.836 24.469 5.277 1 78.25 14 GLY B N 1
ATOM 1556 C CA . GLY B 1 14 ? 10.273 23.609 6.363 1 78.25 14 GLY B CA 1
ATOM 1557 C C . GLY B 1 14 ? 9.219 22.594 6.773 1 78.25 14 GLY B C 1
ATOM 1558 O O . GLY B 1 14 ? 9.211 22.125 7.914 1 78.25 14 GLY B O 1
ATOM 1559 N N . LYS B 1 15 ? 8.266 22.281 5.969 1 83.44 15 LYS B N 1
ATOM 1560 C CA . LYS B 1 15 ? 7.148 21.375 6.238 1 83.44 15 LYS B CA 1
ATOM 1561 C C . LYS B 1 15 ? 7.648 19.984 6.594 1 83.44 15 LYS B C 1
ATOM 1563 O O . LYS B 1 15 ? 7.199 19.391 7.582 1 83.44 15 LYS B O 1
ATOM 1568 N N . THR B 1 16 ? 8.57 19.422 5.855 1 85.12 16 THR B N 1
ATOM 1569 C CA . THR B 1 16 ? 9.055 18.062 6.059 1 85.12 16 THR B CA 1
ATOM 1570 C C . THR B 1 16 ? 9.75 17.938 7.414 1 85.12 16 THR B C 1
ATOM 1572 O O . THR B 1 16 ? 9.484 17 8.164 1 85.12 16 THR B O 1
ATOM 1575 N N . THR B 1 17 ? 10.578 18.969 7.75 1 89.12 17 THR B N 1
ATOM 1576 C CA . THR B 1 17 ? 11.273 18.969 9.031 1 89.12 17 THR B CA 1
ATOM 1577 C C . THR B 1 17 ? 10.273 19.031 10.188 1 89.12 17 THR B C 1
ATOM 1579 O O . THR B 1 17 ? 10.438 18.344 11.195 1 89.12 17 THR B O 1
ATOM 1582 N N . LEU B 1 18 ? 9.352 19.875 9.984 1 93.19 18 LEU B N 1
ATOM 1583 C CA . LEU B 1 18 ? 8.328 20.016 11.008 1 93.19 18 LEU B CA 1
ATOM 1584 C C . LEU B 1 18 ? 7.613 18.688 11.242 1 93.19 18 LEU B C 1
ATOM 1586 O O . LEU B 1 18 ? 7.469 18.25 12.391 1 93.19 18 LEU B O 1
ATOM 1590 N N . ILE B 1 19 ? 7.219 18.062 10.195 1 94.44 19 ILE B N 1
ATOM 1591 C CA . ILE B 1 19 ? 6.484 16.797 10.281 1 94.44 19 ILE B CA 1
ATOM 1592 C C . ILE B 1 19 ? 7.359 15.742 10.953 1 94.44 19 ILE B C 1
ATOM 1594 O O . ILE B 1 19 ? 6.891 14.992 11.812 1 94.44 19 ILE B O 1
ATOM 1598 N N . GLU B 1 20 ? 8.602 15.719 10.602 1 95 20 GLU B N 1
ATOM 1599 C CA . GLU B 1 20 ? 9.539 14.789 11.219 1 95 20 GLU B CA 1
ATOM 1600 C C . GLU B 1 20 ? 9.609 14.992 12.734 1 95 20 GLU B C 1
ATOM 1602 O O . GLU B 1 20 ? 9.57 14.023 13.5 1 95 20 GLU B O 1
ATOM 1607 N N . GLY B 1 21 ? 9.742 16.234 13.094 1 96.31 21 GLY B N 1
ATOM 1608 C CA . GLY B 1 21 ? 9.797 16.547 14.508 1 96.31 21 GLY B CA 1
ATOM 1609 C C . GLY B 1 21 ? 8.547 16.125 15.258 1 96.31 21 GLY B C 1
ATOM 1610 O O . GLY B 1 21 ? 8.625 15.594 16.359 1 96.31 21 GLY B O 1
ATOM 1611 N N . ILE B 1 22 ? 7.438 16.391 14.656 1 97.06 22 ILE B N 1
ATOM 1612 C CA . ILE B 1 22 ? 6.152 16.047 15.258 1 97.06 22 ILE B CA 1
ATOM 1613 C C . ILE B 1 22 ? 6.055 14.523 15.414 1 97.06 22 ILE B C 1
ATOM 1615 O O . ILE B 1 22 ? 5.664 14.031 16.484 1 97.06 22 ILE B O 1
ATOM 1619 N N . ILE B 1 23 ? 6.41 13.773 14.398 1 97.31 23 ILE B N 1
ATOM 1620 C CA . ILE B 1 23 ? 6.355 12.312 14.414 1 97.31 23 ILE B CA 1
ATOM 1621 C C . ILE B 1 23 ? 7.234 11.773 15.539 1 97.31 23 ILE B C 1
ATOM 1623 O O . ILE B 1 23 ? 6.805 10.922 16.312 1 97.31 23 ILE B O 1
ATOM 1627 N N . LYS B 1 24 ? 8.43 12.289 15.664 1 97.25 24 LYS B N 1
ATOM 1628 C CA . LYS B 1 24 ? 9.375 11.844 16.688 1 97.25 24 LYS B CA 1
ATOM 1629 C C . LYS B 1 24 ? 8.797 12.039 18.078 1 97.25 24 LYS B C 1
ATOM 1631 O O . LYS B 1 24 ? 8.844 11.133 18.922 1 97.25 24 LYS B O 1
ATOM 1636 N N . GLU B 1 25 ? 8.281 13.211 18.297 1 97.81 25 GLU B N 1
ATOM 1637 C CA . GLU B 1 25 ? 7.746 13.531 19.609 1 97.81 25 GLU B CA 1
ATOM 1638 C C . GLU B 1 25 ? 6.539 12.656 19.938 1 97.81 25 GLU B C 1
ATOM 1640 O O . GLU B 1 25 ? 6.402 12.18 21.062 1 97.81 25 GLU B O 1
ATOM 1645 N N . LEU B 1 26 ? 5.652 12.445 18.969 1 97.88 26 LEU B N 1
ATOM 1646 C CA . LEU B 1 26 ? 4.465 11.625 19.203 1 97.88 26 LEU B CA 1
ATOM 1647 C C . LEU B 1 26 ? 4.84 10.164 19.406 1 97.88 26 LEU B C 1
ATOM 1649 O O . LEU B 1 26 ? 4.227 9.477 20.234 1 97.88 26 LEU B O 1
ATOM 1653 N N . ASN B 1 27 ? 5.781 9.734 18.656 1 96.44 27 ASN B N 1
ATOM 1654 C CA . ASN B 1 27 ? 6.262 8.367 18.828 1 96.44 27 ASN B CA 1
ATOM 1655 C C . ASN B 1 27 ? 6.801 8.133 20.25 1 96.44 27 ASN B C 1
ATOM 1657 O O . ASN B 1 27 ? 6.555 7.082 20.844 1 96.44 27 ASN B O 1
ATOM 1661 N N . LYS B 1 28 ? 7.566 9.086 20.734 1 96.06 28 LYS B N 1
ATOM 1662 C CA . LYS B 1 28 ? 8.086 9.008 22.109 1 96.06 28 LYS B CA 1
ATOM 1663 C C . LYS B 1 28 ? 6.953 8.805 23.109 1 96.06 28 LYS B C 1
ATOM 1665 O O . LYS B 1 28 ? 7.148 8.18 24.156 1 96.06 28 LYS B O 1
ATOM 1670 N N . LYS B 1 29 ? 5.855 9.328 22.75 1 96.25 29 LYS B N 1
ATOM 1671 C CA . LYS B 1 29 ? 4.703 9.258 23.656 1 96.25 29 LYS B CA 1
ATOM 1672 C C . LYS B 1 29 ? 3.893 7.992 23.406 1 96.25 29 LYS B C 1
ATOM 1674 O O . LYS B 1 29 ? 2.84 7.793 24.016 1 96.25 29 LYS B O 1
ATOM 1679 N N . GLY B 1 30 ? 4.254 7.203 22.391 1 96 30 GLY B N 1
ATOM 1680 C CA . GLY B 1 30 ? 3.643 5.902 22.156 1 96 30 GLY B CA 1
ATOM 1681 C C . GLY B 1 30 ? 2.576 5.922 21.078 1 96 30 GLY B C 1
ATOM 1682 O O . GLY B 1 30 ? 1.855 4.941 20.906 1 96 30 GLY B O 1
ATOM 1683 N N . TYR B 1 31 ? 2.426 7.047 20.391 1 97.5 31 TYR B N 1
ATOM 1684 C CA . TYR B 1 31 ? 1.416 7.141 19.328 1 97.5 31 TYR B CA 1
ATOM 1685 C C . TYR B 1 31 ? 1.89 6.457 18.062 1 97.5 31 TYR B C 1
ATOM 1687 O O . TYR B 1 31 ? 3.059 6.574 17.688 1 97.5 31 TYR B O 1
ATOM 1695 N N . ARG B 1 32 ? 1.03 5.738 17.562 1 97.38 32 ARG B N 1
ATOM 1696 C CA . ARG B 1 32 ? 1.271 5.211 16.219 1 97.38 32 ARG B CA 1
ATOM 1697 C C . ARG B 1 32 ? 0.877 6.223 15.156 1 97.38 32 ARG B C 1
ATOM 1699 O O . ARG B 1 32 ? -0.308 6.512 14.977 1 97.38 32 ARG B O 1
ATOM 1706 N N . VAL B 1 33 ? 1.921 6.68 14.375 1 98 33 VAL B N 1
ATOM 1707 C CA . VAL B 1 33 ? 1.663 7.75 13.414 1 98 33 VAL B CA 1
ATOM 1708 C C . VAL B 1 33 ? 1.917 7.246 11.992 1 98 33 VAL B C 1
ATOM 1710 O O . VAL B 1 33 ? 2.887 6.523 11.75 1 98 33 VAL B O 1
ATOM 1713 N N . GLY B 1 34 ? 1.038 7.5 11.086 1 97.88 34 GLY B N 1
ATOM 1714 C CA . GLY B 1 34 ? 1.227 7.297 9.656 1 97.88 34 GLY B CA 1
ATOM 1715 C C . GLY B 1 34 ? 1.223 8.586 8.859 1 97.88 34 GLY B C 1
ATOM 1716 O O . GLY B 1 34 ? 0.66 9.594 9.305 1 97.88 34 GLY B O 1
ATOM 1717 N N . VAL B 1 35 ? 1.873 8.547 7.695 1 97.38 35 VAL B N 1
ATOM 1718 C CA . VAL B 1 35 ? 1.962 9.742 6.871 1 97.38 35 VAL B CA 1
ATOM 1719 C C . VAL B 1 35 ? 1.527 9.422 5.441 1 97.38 35 VAL B C 1
ATOM 1721 O O . VAL B 1 35 ? 1.902 8.383 4.895 1 97.38 35 VAL B O 1
ATOM 1724 N N . ILE B 1 36 ? 0.71 10.219 4.879 1 96.69 36 ILE B N 1
ATOM 1725 C CA . ILE B 1 36 ? 0.367 10.188 3.463 1 96.69 36 ILE B CA 1
ATOM 1726 C C . ILE B 1 36 ? 0.767 11.508 2.807 1 96.69 36 ILE B C 1
ATOM 1728 O O . ILE B 1 36 ? 0.37 12.586 3.266 1 96.69 36 ILE B O 1
ATOM 1732 N N . LYS B 1 37 ? 1.57 11.414 1.814 1 93.38 37 LYS B N 1
ATOM 1733 C CA . LYS B 1 37 ? 2.029 12.602 1.107 1 93.38 37 LYS B CA 1
ATOM 1734 C C . LYS B 1 37 ? 1.566 12.594 -0.346 1 93.38 37 LYS B C 1
ATOM 1736 O O . LYS B 1 37 ? 1.72 11.594 -1.045 1 93.38 37 LYS B O 1
ATOM 1741 N N . HIS B 1 38 ? 1.003 13.656 -0.736 1 92.94 38 HIS B N 1
ATOM 1742 C CA . HIS B 1 38 ? 0.715 13.867 -2.15 1 92.94 38 HIS B CA 1
ATOM 1743 C C . HIS B 1 38 ? 1.777 14.742 -2.809 1 92.94 38 HIS B C 1
ATOM 1745 O O . HIS B 1 38 ? 2.182 15.758 -2.244 1 92.94 38 HIS B O 1
ATOM 1751 N N . THR B 1 39 ? 2.252 14.359 -3.936 1 87.38 39 THR B N 1
ATOM 1752 C CA . THR B 1 39 ? 3.234 15.141 -4.676 1 87.38 39 THR B CA 1
ATOM 1753 C C . THR B 1 39 ? 2.854 15.234 -6.148 1 87.38 39 THR B C 1
ATOM 1755 O O . THR B 1 39 ? 2.275 14.297 -6.707 1 87.38 39 THR B O 1
ATOM 1758 N N . CYS B 1 40 ? 3.121 16.359 -6.723 1 82.62 40 CYS B N 1
ATOM 1759 C CA . CYS B 1 40 ? 2.873 16.547 -8.148 1 82.62 40 CYS B CA 1
ATOM 1760 C C . CYS B 1 40 ? 4.035 16.016 -8.977 1 82.62 40 CYS B C 1
ATOM 1762 O O . CYS B 1 40 ? 3.93 15.906 -10.203 1 82.62 40 CYS B O 1
ATOM 1764 N N . HIS B 1 41 ? 5.062 15.617 -8.328 1 79.62 41 HIS B N 1
ATOM 1765 C CA . HIS B 1 41 ? 6.238 15.117 -9.039 1 79.62 41 HIS B CA 1
ATOM 1766 C C . HIS B 1 41 ? 6.176 13.609 -9.211 1 79.62 41 HIS B C 1
ATOM 1768 O O . HIS B 1 41 ? 5.668 12.898 -8.336 1 79.62 41 HIS B O 1
ATOM 1774 N N . ASP B 1 42 ? 6.707 13.227 -10.312 1 76.38 42 ASP B N 1
ATOM 1775 C CA . ASP B 1 42 ? 6.816 11.781 -10.531 1 76.38 42 ASP B CA 1
ATOM 1776 C C . ASP B 1 42 ? 7.891 11.18 -9.633 1 76.38 42 ASP B C 1
ATOM 1778 O O . ASP B 1 42 ? 8.875 11.836 -9.297 1 76.38 42 ASP B O 1
ATOM 1782 N N . PHE B 1 43 ? 7.629 10.031 -9.117 1 72.81 43 PHE B N 1
ATOM 1783 C CA . PHE B 1 43 ? 8.609 9.328 -8.312 1 72.81 43 PHE B CA 1
ATOM 1784 C C . PHE B 1 43 ? 8.664 7.848 -8.68 1 72.81 43 PHE B C 1
ATOM 1786 O O . PHE B 1 43 ? 7.73 7.328 -9.297 1 72.81 43 PHE B O 1
ATOM 1793 N N . ASP B 1 44 ? 9.906 7.305 -8.641 1 69.25 44 ASP B N 1
ATOM 1794 C CA . ASP B 1 44 ? 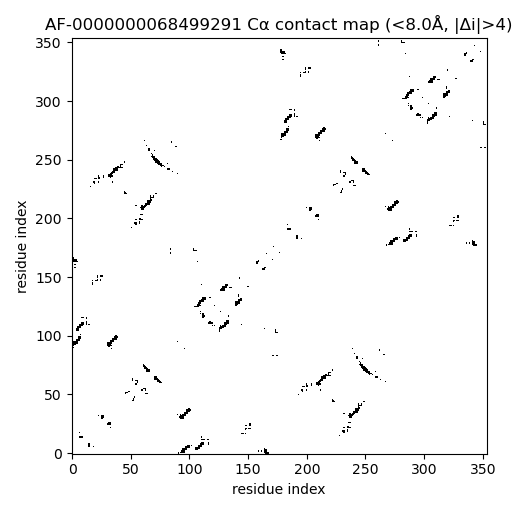10.031 5.859 -8.773 1 69.25 44 ASP B CA 1
ATOM 1795 C C . ASP B 1 44 ? 10.711 5.254 -7.551 1 69.25 44 ASP B C 1
ATOM 1797 O O . ASP B 1 44 ? 11.805 5.684 -7.164 1 69.25 44 ASP B O 1
ATOM 1801 N N . MET B 1 45 ? 9.992 4.598 -6.715 1 68.62 45 MET B N 1
ATOM 1802 C CA . MET B 1 45 ? 10.531 4.023 -5.484 1 68.62 45 MET B CA 1
ATOM 1803 C C . MET B 1 45 ? 11.289 2.734 -5.773 1 68.62 45 MET B C 1
ATOM 1805 O O . MET B 1 45 ? 12.141 2.318 -4.98 1 68.62 45 MET B O 1
ATOM 1809 N N . ASP B 1 46 ? 10.953 2.092 -6.871 1 63.78 46 ASP B N 1
ATOM 1810 C CA . ASP B 1 46 ? 11.539 0.785 -7.145 1 63.78 46 ASP B CA 1
ATOM 1811 C C . ASP B 1 46 ? 12.867 0.927 -7.891 1 63.78 46 ASP B C 1
ATOM 1813 O O . ASP B 1 46 ? 13.062 1.88 -8.648 1 63.78 46 ASP B O 1
ATOM 1817 N N . GLU B 1 47 ? 13.859 0.329 -7.199 1 61.62 47 GLU B N 1
ATOM 1818 C CA . GLU B 1 47 ? 15.125 0.316 -7.926 1 61.62 47 GLU B CA 1
ATOM 1819 C C . GLU B 1 47 ? 15.055 -0.614 -9.133 1 61.62 47 GLU B C 1
ATOM 1821 O O . GLU B 1 47 ? 14.492 -1.706 -9.055 1 61.62 47 GLU B O 1
ATOM 1826 N N . GLU B 1 48 ? 15.57 -0.101 -10.234 1 58.41 48 GLU B N 1
ATOM 1827 C CA . GLU B 1 48 ? 15.719 -0.915 -11.438 1 58.41 48 GLU B CA 1
ATOM 1828 C C . GLU B 1 48 ? 16.422 -2.232 -11.125 1 58.41 48 GLU B C 1
ATOM 1830 O O . GLU B 1 48 ? 17.484 -2.242 -10.508 1 58.41 48 GLU B O 1
ATOM 1835 N N . GLY B 1 49 ? 15.656 -3.371 -11.367 1 58.47 49 GLY B N 1
ATOM 1836 C CA . GLY B 1 49 ? 16.266 -4.68 -11.203 1 58.47 49 GLY B CA 1
ATOM 1837 C C . GLY B 1 49 ? 15.609 -5.52 -10.125 1 58.47 49 GLY B C 1
ATOM 1838 O O . GLY B 1 49 ? 15.906 -6.703 -9.984 1 58.47 49 GLY B O 1
ATOM 1839 N N . LYS B 1 50 ? 14.672 -4.852 -9.414 1 72.38 50 LYS B N 1
ATOM 1840 C CA . LYS B 1 50 ? 13.992 -5.621 -8.375 1 72.38 50 LYS B CA 1
ATOM 1841 C C . LYS B 1 50 ? 12.711 -6.254 -8.914 1 72.38 50 LYS B C 1
ATOM 1843 O O . LYS B 1 50 ? 12.219 -5.871 -9.977 1 72.38 50 LYS B O 1
ATOM 1848 N N . ASP B 1 51 ? 12.305 -7.305 -8.352 1 76.44 51 ASP B N 1
ATOM 1849 C CA . ASP B 1 51 ? 11.125 -8.062 -8.773 1 76.44 51 ASP B CA 1
ATOM 1850 C C . ASP B 1 51 ? 9.93 -7.137 -8.969 1 76.44 51 ASP B C 1
ATOM 1852 O O . ASP B 1 51 ? 9.156 -7.309 -9.922 1 76.44 51 ASP B O 1
ATOM 1856 N N . THR B 1 52 ? 9.836 -6.094 -8.172 1 78.94 52 THR B N 1
ATOM 1857 C CA . THR B 1 52 ? 8.719 -5.164 -8.289 1 78.94 52 THR B CA 1
ATOM 1858 C C . THR B 1 52 ? 8.781 -4.398 -9.609 1 78.94 52 THR B C 1
ATOM 1860 O O . THR B 1 52 ? 7.77 -4.23 -10.289 1 78.94 52 THR B O 1
ATOM 1863 N N . TYR B 1 53 ? 9.977 -4.035 -9.953 1 79.56 53 TYR B N 1
ATOM 1864 C CA . TYR B 1 53 ? 10.18 -3.305 -11.195 1 79.56 53 TYR B CA 1
ATOM 1865 C C . TYR B 1 53 ? 9.867 -4.184 -12.398 1 79.56 53 TYR B C 1
ATOM 1867 O O . TYR B 1 53 ? 9.156 -3.758 -13.32 1 79.56 53 TYR B O 1
ATOM 1875 N N . LYS B 1 54 ? 10.281 -5.387 -12.312 1 84.12 54 LYS B N 1
ATOM 1876 C CA . LYS B 1 54 ? 10.07 -6.312 -13.422 1 84.12 54 LYS B CA 1
ATOM 1877 C C . LYS B 1 54 ? 8.586 -6.598 -13.625 1 84.12 54 LYS B C 1
ATOM 1879 O O . LYS B 1 54 ? 8.086 -6.582 -14.75 1 84.12 54 LYS B O 1
ATOM 1884 N N . HIS B 1 55 ? 7.926 -6.797 -12.562 1 90.06 55 HIS B N 1
ATOM 1885 C CA . HIS B 1 55 ? 6.5 -7.098 -12.656 1 90.06 55 HIS B CA 1
ATOM 1886 C C . HIS B 1 55 ? 5.723 -5.898 -13.188 1 90.06 55 HIS B C 1
ATOM 1888 O O . HIS B 1 55 ? 4.84 -6.047 -14.031 1 90.06 55 HIS B O 1
ATOM 1894 N N . ARG B 1 56 ? 6.117 -4.754 -12.727 1 88.19 56 ARG B N 1
ATOM 1895 C CA . ARG B 1 56 ? 5.445 -3.549 -13.203 1 88.19 56 ARG B CA 1
ATOM 1896 C C . ARG B 1 56 ? 5.707 -3.326 -14.688 1 88.19 56 ARG B C 1
ATOM 1898 O O . ARG B 1 56 ? 4.785 -3.006 -15.445 1 88.19 56 ARG B O 1
ATOM 1905 N N . LYS B 1 57 ? 6.906 -3.557 -15.023 1 86.31 57 LYS B N 1
ATOM 1906 C CA . LYS B 1 57 ? 7.285 -3.387 -16.422 1 86.31 57 LYS B CA 1
ATOM 1907 C C . LYS B 1 57 ? 6.559 -4.387 -17.312 1 86.31 57 LYS B C 1
ATOM 1909 O O . LYS B 1 57 ? 6.277 -4.098 -18.484 1 86.31 57 LYS B O 1
ATOM 1914 N N . SER B 1 58 ? 6.27 -5.535 -16.719 1 90.62 58 SER B N 1
ATOM 1915 C CA . SER B 1 58 ? 5.566 -6.57 -17.469 1 90.62 58 SER B CA 1
ATOM 1916 C C . SER B 1 58 ? 4.082 -6.25 -17.578 1 90.62 58 SER B C 1
ATOM 1918 O O . SER B 1 58 ? 3.346 -6.949 -18.281 1 90.62 58 SER B O 1
ATOM 1920 N N . GLY B 1 59 ? 3.635 -5.23 -16.828 1 91.62 59 GLY B N 1
ATOM 1921 C CA . GLY B 1 59 ? 2.264 -4.785 -17 1 91.62 59 GLY B CA 1
ATOM 1922 C C . GLY B 1 59 ? 1.416 -4.93 -15.758 1 91.62 59 GLY B C 1
ATOM 1923 O O . GLY B 1 59 ? 0.227 -4.605 -15.766 1 91.62 59 GLY B O 1
ATOM 1924 N N . ALA B 1 60 ? 2.039 -5.484 -14.727 1 93.88 60 ALA B N 1
ATOM 1925 C CA . ALA B 1 60 ? 1.273 -5.562 -13.484 1 93.88 60 ALA B CA 1
ATOM 1926 C C . ALA B 1 60 ? 0.92 -4.168 -12.977 1 93.88 60 ALA B C 1
ATOM 1928 O O . ALA B 1 60 ? 1.794 -3.309 -12.844 1 93.88 60 ALA B O 1
ATOM 1929 N N . ARG B 1 61 ? -0.319 -3.951 -12.586 1 93.31 61 ARG B N 1
ATOM 1930 C CA . ARG B 1 61 ? -0.785 -2.627 -12.188 1 93.31 61 ARG B CA 1
ATOM 1931 C C . ARG B 1 61 ? -0.522 -2.377 -10.711 1 93.31 61 ARG B C 1
ATOM 1933 O O . ARG B 1 61 ? -0.391 -1.228 -10.281 1 93.31 61 ARG B O 1
ATOM 1940 N N . LYS B 1 62 ? -0.574 -3.432 -9.977 1 96.06 62 LYS B N 1
ATOM 1941 C CA . LYS B 1 62 ? -0.32 -3.4 -8.539 1 96.06 62 LYS B CA 1
ATOM 1942 C C . LYS B 1 62 ? 0.714 -4.449 -8.141 1 96.06 62 LYS B C 1
ATOM 1944 O O . LYS B 1 62 ? 0.604 -5.613 -8.531 1 96.06 62 LYS B O 1
ATOM 1949 N N . VAL B 1 63 ? 1.726 -3.996 -7.426 1 95.44 63 VAL B N 1
ATOM 1950 C CA . VAL B 1 63 ? 2.748 -4.918 -6.945 1 95.44 63 VAL B CA 1
ATOM 1951 C C . VAL B 1 63 ? 3 -4.688 -5.457 1 95.44 63 VAL B C 1
ATOM 1953 O O . VAL B 1 63 ? 3.088 -3.541 -5.008 1 95.44 63 VAL B O 1
ATOM 1956 N N . CYS B 1 64 ? 3.014 -5.738 -4.746 1 95.44 64 CYS B N 1
ATOM 1957 C CA . CYS B 1 64 ? 3.262 -5.699 -3.309 1 95.44 64 CYS B CA 1
ATOM 1958 C C . CYS B 1 64 ? 4.359 -6.684 -2.916 1 95.44 64 CYS B C 1
ATOM 1960 O O . CYS B 1 64 ? 4.348 -7.836 -3.352 1 95.44 64 CYS B O 1
ATOM 1962 N N . ILE B 1 65 ? 5.305 -6.234 -2.168 1 93.31 65 ILE B N 1
ATOM 1963 C CA . ILE B 1 65 ? 6.34 -7.09 -1.598 1 93.31 65 ILE B CA 1
ATOM 1964 C C . ILE B 1 65 ? 6.203 -7.121 -0.077 1 93.31 65 ILE B C 1
ATOM 1966 O O . ILE B 1 65 ? 6.129 -6.074 0.568 1 93.31 65 ILE B O 1
ATOM 1970 N N . ILE B 1 66 ? 6.156 -8.305 0.469 1 93 66 ILE B N 1
ATOM 1971 C CA . ILE B 1 66 ? 5.984 -8.484 1.906 1 93 66 ILE B CA 1
ATOM 1972 C C . ILE B 1 66 ? 7.156 -9.289 2.469 1 93 66 ILE B C 1
ATOM 1974 O O . ILE B 1 66 ? 7.473 -10.367 1.967 1 93 66 ILE B O 1
ATOM 1978 N N . SER B 1 67 ? 7.82 -8.742 3.354 1 91.19 67 SER B N 1
ATOM 1979 C CA . SER B 1 67 ? 8.797 -9.461 4.164 1 91.19 67 SER B CA 1
ATOM 1980 C C . SER B 1 67 ? 8.344 -9.555 5.617 1 91.19 67 SER B C 1
ATOM 1982 O O . SER B 1 67 ? 7.203 -9.211 5.941 1 91.19 67 SER B O 1
ATOM 1984 N N . ASP B 1 68 ? 9.203 -10.141 6.449 1 88.62 68 ASP B N 1
ATOM 1985 C CA . ASP B 1 68 ? 8.875 -10.234 7.871 1 88.62 68 ASP B CA 1
ATOM 1986 C C . ASP B 1 68 ? 8.906 -8.859 8.539 1 88.62 68 ASP B C 1
ATOM 1988 O O . ASP B 1 68 ? 8.328 -8.672 9.609 1 88.62 68 ASP B O 1
ATOM 1992 N N . LYS B 1 69 ? 9.516 -7.848 7.891 1 88.81 69 LYS B N 1
ATOM 1993 C CA . LYS B 1 69 ? 9.766 -6.574 8.555 1 88.81 69 LYS B CA 1
ATOM 1994 C C . LYS B 1 69 ? 8.977 -5.441 7.906 1 88.81 69 LYS B C 1
ATOM 1996 O O . LYS B 1 69 ? 8.695 -4.426 8.547 1 88.81 69 LYS B O 1
ATOM 2001 N N . ARG B 1 70 ? 8.68 -5.711 6.621 1 91.88 70 ARG B N 1
ATOM 2002 C CA . ARG B 1 70 ? 8.188 -4.535 5.91 1 91.88 70 ARG B CA 1
ATOM 2003 C C . ARG B 1 70 ? 7.266 -4.941 4.762 1 91.88 70 ARG B C 1
ATOM 2005 O O . ARG B 1 70 ? 7.406 -6.031 4.207 1 91.88 70 ARG B O 1
ATOM 2012 N N . VAL B 1 71 ? 6.355 -4.113 4.449 1 93.62 71 VAL B N 1
ATOM 2013 C CA . VAL B 1 71 ? 5.523 -4.191 3.252 1 93.62 71 VAL B CA 1
ATOM 2014 C C . VAL B 1 71 ? 5.844 -3.02 2.326 1 93.62 71 VAL B C 1
ATOM 2016 O O . VAL B 1 71 ? 6 -1.884 2.781 1 93.62 71 VAL B O 1
ATOM 2019 N N . ALA B 1 72 ? 6.004 -3.289 1.12 1 92.75 72 ALA B N 1
ATOM 2020 C CA . ALA B 1 72 ? 6.059 -2.266 0.08 1 92.75 72 ALA B CA 1
ATOM 2021 C C . ALA B 1 72 ? 5.004 -2.52 -0.995 1 92.75 72 ALA B C 1
ATOM 2023 O O . ALA B 1 72 ? 4.848 -3.648 -1.466 1 92.75 72 ALA B O 1
ATOM 2024 N N . TYR B 1 73 ? 4.312 -1.555 -1.331 1 94.06 73 TYR B N 1
ATOM 2025 C CA . TYR B 1 73 ? 3.238 -1.628 -2.314 1 94.06 73 TYR B CA 1
ATOM 2026 C C . TYR B 1 73 ? 3.35 -0.497 -3.33 1 94.06 73 TYR B C 1
ATOM 2028 O O . TYR B 1 73 ? 3.578 0.658 -2.959 1 94.06 73 TYR B O 1
ATOM 2036 N N . ILE B 1 74 ? 3.186 -0.797 -4.609 1 93.38 74 ILE B N 1
ATOM 2037 C CA . ILE B 1 74 ? 3.203 0.182 -5.691 1 93.38 74 ILE B CA 1
ATOM 2038 C C . ILE B 1 74 ? 1.995 -0.032 -6.598 1 93.38 74 ILE B C 1
ATOM 2040 O O . ILE B 1 74 ? 1.675 -1.168 -6.961 1 93.38 74 ILE B O 1
ATOM 2044 N N . GLU B 1 75 ? 1.364 1.003 -6.941 1 94.81 75 GLU B N 1
ATOM 2045 C CA . GLU B 1 75 ? 0.214 0.97 -7.84 1 94.81 75 GLU B CA 1
ATOM 2046 C C . GLU B 1 75 ? 0.339 2.027 -8.93 1 94.81 75 GLU B C 1
ATOM 2048 O O . GLU B 1 75 ? 0.561 3.205 -8.641 1 94.81 75 GLU B O 1
ATOM 2053 N N . GLU B 1 76 ? 0.278 1.582 -10.117 1 91.44 76 GLU B N 1
ATOM 2054 C CA . GLU B 1 76 ? 0.177 2.516 -11.234 1 91.44 76 GLU B CA 1
ATOM 2055 C C . GLU B 1 76 ? -1.246 3.045 -11.391 1 91.44 76 GLU B C 1
ATOM 2057 O O . GLU B 1 76 ? -2.184 2.271 -11.586 1 91.44 76 GLU B O 1
ATOM 2062 N N . LEU B 1 77 ? -1.318 4.371 -11.312 1 89.94 77 LEU B N 1
ATOM 2063 C CA . LEU B 1 77 ? -2.648 4.973 -11.32 1 89.94 77 LEU B CA 1
ATOM 2064 C C . LEU B 1 77 ? -3.082 5.309 -12.742 1 89.94 77 LEU B C 1
ATOM 2066 O O . LEU B 1 77 ? -2.258 5.711 -13.57 1 89.94 77 LEU B O 1
ATOM 2070 N N . LYS B 1 78 ? -4.281 5.094 -13.039 1 79.94 78 LYS B N 1
ATOM 2071 C CA . LYS B 1 78 ? -4.82 5.582 -14.305 1 79.94 78 LYS B CA 1
ATOM 2072 C C . LYS B 1 78 ? -5.59 6.883 -14.109 1 79.94 78 LYS B C 1
ATOM 2074 O O . LYS B 1 78 ? -5.246 7.91 -14.695 1 79.94 78 LYS B O 1
ATOM 2079 N N . GLU B 1 79 ? -6.684 7.008 -13.25 1 71.88 79 GLU B N 1
ATOM 2080 C CA . GLU B 1 79 ? -7.441 8.25 -13.18 1 71.88 79 GLU B CA 1
ATOM 2081 C C . GLU B 1 79 ? -8.023 8.469 -11.789 1 71.88 79 GLU B C 1
ATOM 2083 O O . GLU B 1 79 ? -8.328 9.602 -11.406 1 71.88 79 GLU B O 1
ATOM 2088 N N . LYS B 1 80 ? -7.984 7.469 -11 1 77.38 80 LYS B N 1
ATOM 2089 C CA . LYS B 1 80 ? -8.734 7.617 -9.75 1 77.38 80 LYS B CA 1
ATOM 2090 C C . LYS B 1 80 ? -7.812 8.023 -8.602 1 77.38 80 LYS B C 1
ATOM 2092 O O . LYS B 1 80 ? -6.684 7.539 -8.508 1 77.38 80 LYS B O 1
ATOM 2097 N N . ASN B 1 81 ? -8.375 9 -7.863 1 86.31 81 ASN B N 1
ATOM 2098 C CA . ASN B 1 81 ? -7.676 9.375 -6.637 1 86.31 81 ASN B CA 1
ATOM 2099 C C . ASN B 1 81 ? -7.68 8.227 -5.625 1 86.31 81 ASN B C 1
ATOM 2101 O O . ASN B 1 81 ? -8.734 7.816 -5.152 1 86.31 81 ASN B O 1
ATOM 2105 N N . PRO B 1 82 ? -6.566 7.816 -5.293 1 92.31 82 PRO B N 1
ATOM 2106 C CA . PRO B 1 82 ? -6.477 6.637 -4.43 1 92.31 82 PRO B CA 1
ATOM 2107 C C . PRO B 1 82 ? -6.496 6.984 -2.943 1 92.31 82 PRO B C 1
ATOM 2109 O O . PRO B 1 82 ? -6.363 6.102 -2.096 1 92.31 82 PRO B O 1
ATOM 2112 N N . LEU B 1 83 ? -6.656 8.242 -2.555 1 95 83 LEU B N 1
ATOM 2113 C CA . LEU B 1 83 ? -6.438 8.68 -1.179 1 95 83 LEU B CA 1
ATOM 2114 C C . LEU B 1 83 ? -7.359 7.93 -0.22 1 95 83 LEU B C 1
ATOM 2116 O O . LEU B 1 83 ? -6.91 7.426 0.811 1 95 83 LEU B O 1
ATOM 2120 N N . TYR B 1 84 ? -8.672 7.824 -0.504 1 94.44 84 TYR B N 1
ATOM 2121 C CA . TYR B 1 84 ? -9.609 7.148 0.387 1 94.44 84 TYR B CA 1
ATOM 2122 C C . TYR B 1 84 ? -9.188 5.703 0.619 1 94.44 84 TYR B C 1
ATOM 2124 O O . TYR B 1 84 ? -9.172 5.23 1.758 1 94.44 84 TYR B O 1
ATOM 2132 N N . LYS B 1 85 ? -8.914 5.016 -0.485 1 93.19 85 LYS B N 1
ATOM 2133 C CA . LYS B 1 85 ? -8.492 3.619 -0.407 1 93.19 85 LYS B CA 1
ATOM 2134 C C . LYS B 1 85 ? -7.246 3.467 0.453 1 93.19 85 LYS B C 1
ATOM 2136 O O . LYS B 1 85 ? -7.156 2.555 1.278 1 93.19 85 LYS B O 1
ATOM 2141 N N . MET B 1 86 ? -6.328 4.367 0.29 1 95.88 86 MET B N 1
ATOM 2142 C CA . MET B 1 86 ? -5.07 4.281 1.028 1 95.88 86 MET B CA 1
ATOM 2143 C C . MET B 1 86 ? -5.293 4.555 2.512 1 95.88 86 MET B C 1
ATOM 2145 O O . MET B 1 86 ? -4.66 3.93 3.365 1 95.88 86 MET B O 1
ATOM 2149 N N . ILE B 1 87 ? -6.172 5.512 2.848 1 96.69 87 ILE B N 1
ATOM 2150 C CA . ILE B 1 87 ? -6.469 5.852 4.234 1 96.69 87 ILE B CA 1
ATOM 2151 C C . ILE B 1 87 ? -6.941 4.605 4.98 1 96.69 87 ILE B C 1
ATOM 2153 O O . ILE B 1 87 ? -6.637 4.43 6.164 1 96.69 87 ILE B O 1
ATOM 2157 N N . GLN B 1 88 ? -7.562 3.666 4.277 1 94.31 88 GLN B N 1
ATOM 2158 C CA . GLN B 1 88 ? -8.094 2.469 4.914 1 94.31 88 GLN B CA 1
ATOM 2159 C C . GLN B 1 88 ? -6.977 1.602 5.48 1 94.31 88 GLN B C 1
ATOM 2161 O O . GLN B 1 88 ? -7.195 0.83 6.418 1 94.31 88 GLN B O 1
ATOM 2166 N N . LEU B 1 89 ? -5.855 1.729 5 1 95.25 89 LEU B N 1
ATOM 2167 C CA . LEU B 1 89 ? -4.719 0.939 5.461 1 95.25 89 LEU B CA 1
ATOM 2168 C C . LEU B 1 89 ? -4.207 1.459 6.801 1 95.25 89 LEU B C 1
ATOM 2170 O O . LEU B 1 89 ? -3.373 0.815 7.445 1 95.25 89 LEU B O 1
ATOM 2174 N N . TYR B 1 90 ? -4.727 2.604 7.246 1 96.81 90 TYR B N 1
ATOM 2175 C CA . TYR B 1 90 ? -4.199 3.268 8.43 1 96.81 90 TYR B CA 1
ATOM 2176 C C . TYR B 1 90 ? -5.16 3.127 9.609 1 96.81 90 TYR B C 1
ATOM 2178 O O . TYR B 1 90 ? -5.133 3.938 10.539 1 96.81 90 TYR B O 1
ATOM 2186 N N . GLU B 1 91 ? -6.008 2.188 9.547 1 94 91 GLU B N 1
ATOM 2187 C CA . GLU B 1 91 ? -7.031 2.014 10.578 1 94 91 GLU B CA 1
ATOM 2188 C C . GLU B 1 91 ? -6.402 1.776 11.945 1 94 91 GLU B C 1
ATOM 2190 O O . GLU B 1 91 ? -7.008 2.084 12.977 1 94 91 GLU B O 1
ATOM 2195 N N . ASP B 1 92 ? -5.266 1.226 11.977 1 94.38 92 ASP B N 1
ATOM 2196 C CA . ASP B 1 92 ? -4.621 0.88 13.234 1 94.38 92 ASP B CA 1
ATOM 2197 C C . ASP B 1 92 ? -3.699 2.002 13.711 1 94.38 92 ASP B C 1
ATOM 2199 O O . ASP B 1 92 ? -2.98 1.847 14.703 1 94.38 92 ASP B O 1
ATOM 2203 N N . MET B 1 93 ? -3.672 3.129 13.039 1 96.94 93 MET B N 1
ATOM 2204 C CA . MET B 1 93 ? -2.863 4.277 13.438 1 96.94 93 MET B CA 1
ATOM 2205 C C . MET B 1 93 ? -3.637 5.184 14.391 1 96.94 93 MET B C 1
ATOM 2207 O O . MET B 1 93 ? -4.855 5.32 14.266 1 96.94 93 MET B O 1
ATOM 2211 N N . ASP B 1 94 ? -2.932 5.781 15.281 1 98.19 94 ASP B N 1
ATOM 2212 C CA . ASP B 1 94 ? -3.539 6.758 16.172 1 98.19 94 ASP B CA 1
ATOM 2213 C C . ASP B 1 94 ? -3.721 8.109 15.484 1 98.19 94 ASP B C 1
ATOM 2215 O O . ASP B 1 94 ? -4.586 8.898 15.867 1 98.19 94 ASP B O 1
ATOM 2219 N N . LEU B 1 95 ? -2.91 8.375 14.484 1 98.56 95 LEU B N 1
ATOM 2220 C CA . LEU B 1 95 ? -2.955 9.625 13.742 1 98.56 95 LEU B CA 1
ATOM 2221 C C . LEU B 1 95 ? -2.438 9.438 12.32 1 98.56 95 LEU B C 1
ATOM 2223 O O . LEU B 1 95 ? -1.425 8.766 12.109 1 98.56 95 LEU B O 1
ATOM 2227 N N . ILE B 1 96 ? -3.121 10 11.398 1 98.56 96 ILE B N 1
ATOM 2228 C CA . ILE B 1 96 ? -2.668 10.102 10.016 1 98.56 96 ILE B CA 1
ATOM 2229 C C . ILE B 1 96 ? -2.318 11.555 9.695 1 98.56 96 ILE B C 1
ATOM 2231 O O . ILE B 1 96 ? -3.158 12.445 9.828 1 98.56 96 ILE B O 1
ATOM 2235 N N . ILE B 1 97 ? -1.09 11.766 9.328 1 98 97 ILE B N 1
ATOM 2236 C CA . ILE B 1 97 ? -0.682 13.086 8.867 1 98 97 ILE B CA 1
ATOM 2237 C C . ILE B 1 97 ? -0.696 13.125 7.34 1 98 97 ILE B C 1
ATOM 2239 O O . ILE B 1 97 ? -0.076 12.281 6.688 1 98 97 ILE B O 1
ATOM 2243 N N . ILE B 1 98 ? -1.414 14.047 6.809 1 96.69 98 ILE B N 1
ATOM 2244 C CA . ILE B 1 98 ? -1.488 14.203 5.363 1 96.69 98 ILE B CA 1
ATOM 2245 C C . ILE B 1 98 ? -0.719 15.453 4.938 1 96.69 98 ILE B C 1
ATOM 2247 O O . ILE B 1 98 ? -0.968 16.547 5.449 1 96.69 98 ILE B O 1
ATOM 2251 N N . GLU B 1 99 ? 0.272 15.188 4.16 1 92.88 99 GLU B N 1
ATOM 2252 C CA . GLU B 1 99 ? 1.023 16.266 3.525 1 92.88 99 GLU B CA 1
ATOM 2253 C C . GLU B 1 99 ? 0.603 16.453 2.07 1 92.88 99 GLU B C 1
ATOM 2255 O O . GLU B 1 99 ? 0.581 15.492 1.297 1 92.88 99 GLU B O 1
ATOM 2260 N N . GLY B 1 100 ? 0.228 17.703 1.761 1 87.38 100 GLY B N 1
ATOM 2261 C CA . GLY B 1 100 ? -0.34 17.953 0.446 1 87.38 100 GLY B CA 1
ATOM 2262 C C . GLY B 1 100 ? -1.855 17.906 0.433 1 87.38 100 GLY B C 1
ATOM 2263 O O . GLY B 1 100 ? -2.5 18.281 1.417 1 87.38 100 GLY B O 1
ATOM 2264 N N . TYR B 1 101 ? -2.531 17.703 -0.795 1 86.38 101 TYR B N 1
ATOM 2265 C CA . TYR B 1 101 ? -3.984 17.703 -0.916 1 86.38 101 TYR B CA 1
ATOM 2266 C C . TYR B 1 101 ? -4.586 18.953 -0.288 1 86.38 101 TYR B C 1
ATOM 2268 O O . TYR B 1 101 ? -5.508 18.859 0.523 1 86.38 101 TYR B O 1
ATOM 2276 N N . LYS B 1 102 ? -4.094 20 -0.635 1 84.88 102 LYS B N 1
ATOM 2277 C CA . LYS B 1 102 ? -4.449 21.281 -0.023 1 84.88 102 LYS B CA 1
ATOM 2278 C C . LYS B 1 102 ? -5.926 21.609 -0.244 1 84.88 102 LYS B C 1
ATOM 2280 O O . LYS B 1 102 ? -6.508 22.391 0.495 1 84.88 102 LYS B O 1
ATOM 2285 N N . ASN B 1 103 ? -6.512 20.906 -1.188 1 87.06 103 ASN B N 1
ATOM 2286 C CA . ASN B 1 103 ? -7.895 21.219 -1.532 1 87.06 103 ASN B CA 1
ATOM 2287 C C . ASN B 1 103 ? -8.875 20.438 -0.668 1 87.06 103 ASN B C 1
ATOM 2289 O O . ASN B 1 103 ? -10.07 20.75 -0.635 1 87.06 103 ASN B O 1
ATOM 2293 N N . TYR B 1 104 ? -8.422 19.406 -0.076 1 90.25 104 TYR B N 1
ATOM 2294 C CA . TYR B 1 104 ? -9.297 1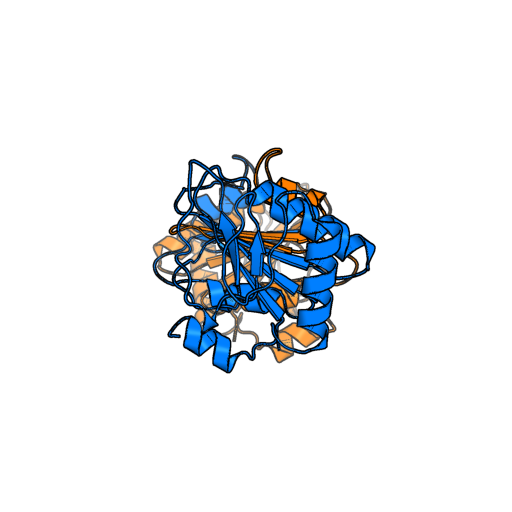8.641 0.802 1 90.25 104 TYR B CA 1
ATOM 2295 C C . TYR B 1 104 ? -9.375 19.266 2.188 1 90.25 104 TYR B C 1
ATOM 2297 O O . TYR B 1 104 ? -8.344 19.625 2.77 1 90.25 104 TYR B O 1
ATOM 2305 N N . ARG B 1 105 ? -10.461 19.359 2.791 1 90.81 105 ARG B N 1
ATOM 2306 C CA . ARG B 1 105 ? -10.719 20.188 3.971 1 90.81 105 ARG B CA 1
ATOM 2307 C C . ARG B 1 105 ? -10.609 19.359 5.246 1 90.81 105 ARG B C 1
ATOM 2309 O O . ARG B 1 105 ? -11.547 19.312 6.047 1 90.81 105 ARG B O 1
ATOM 2316 N N . PHE B 1 106 ? -9.547 18.734 5.449 1 96.06 106 PHE B N 1
ATOM 2317 C CA . PHE B 1 106 ? -9.234 18.125 6.734 1 96.06 106 PHE B CA 1
ATOM 2318 C C . PHE B 1 106 ? -8.82 19.172 7.754 1 96.06 106 PHE B C 1
ATOM 2320 O O . PHE B 1 106 ? -8.391 20.266 7.383 1 96.06 106 PHE B O 1
ATOM 2327 N N . LYS B 1 107 ? -9.008 18.891 9.008 1 97.5 107 LYS B N 1
ATOM 2328 C CA . LYS B 1 107 ? -8.391 19.766 10.016 1 97.5 107 LYS B CA 1
ATOM 2329 C C . LYS B 1 107 ? -6.891 19.906 9.773 1 97.5 107 LYS B C 1
ATOM 2331 O O . LYS B 1 107 ? -6.223 18.922 9.422 1 97.5 107 LYS B O 1
ATOM 2336 N N . ARG B 1 108 ? -6.375 21.203 9.93 1 96.56 108 ARG B N 1
ATOM 2337 C CA . ARG B 1 108 ? -5.016 21.328 9.406 1 96.56 108 ARG B CA 1
ATOM 2338 C C . ARG B 1 108 ? -4.199 22.297 10.258 1 96.56 108 ARG B C 1
ATOM 2340 O O . ARG B 1 108 ? -4.758 23.156 10.945 1 96.56 108 ARG B O 1
ATOM 2347 N N . LEU B 1 109 ? -2.904 22.031 10.25 1 96.38 109 LEU B N 1
ATOM 2348 C CA . LEU B 1 109 ? -1.873 22.969 10.648 1 96.38 109 LEU B CA 1
ATOM 2349 C C . LEU B 1 109 ? -1.284 23.688 9.438 1 96.38 109 LEU B C 1
ATOM 2351 O O . LEU B 1 109 ? -0.948 23.047 8.438 1 96.38 109 LEU B O 1
ATOM 2355 N N . GLU B 1 110 ? -1.272 24.969 9.492 1 95.06 110 GLU B N 1
ATOM 2356 C CA . GLU B 1 110 ? -0.658 25.734 8.406 1 95.06 110 GLU B CA 1
ATOM 2357 C C . GLU B 1 110 ? 0.692 26.297 8.828 1 95.06 110 GLU B C 1
ATOM 2359 O O . GLU B 1 110 ? 0.812 26.891 9.906 1 95.06 110 GLU B O 1
ATOM 2364 N N . VAL B 1 111 ? 1.678 26.078 8.016 1 95.19 111 VAL B N 1
ATOM 2365 C CA . VAL B 1 111 ? 3.033 26.547 8.289 1 95.19 111 VAL B CA 1
ATOM 2366 C C . VAL B 1 111 ? 3.34 27.766 7.418 1 95.19 111 VAL B C 1
ATOM 2368 O O . VAL B 1 111 ? 3.189 27.719 6.195 1 95.19 111 VAL B O 1
ATOM 2371 N N . THR B 1 112 ? 3.74 28.859 8.016 1 93.94 112 THR B N 1
ATOM 2372 C CA . THR B 1 112 ? 4.121 30.078 7.309 1 93.94 112 THR B CA 1
ATOM 2373 C C . THR B 1 112 ? 5.508 30.531 7.738 1 93.94 112 THR B C 1
ATOM 2375 O O . THR B 1 112 ? 6.047 30.062 8.742 1 93.94 112 THR B O 1
ATOM 2378 N N . ARG B 1 113 ? 6.043 31.297 6.977 1 93 113 ARG B N 1
ATOM 2379 C CA . ARG B 1 113 ? 7.391 31.797 7.23 1 93 113 ARG B CA 1
ATOM 2380 C C . ARG B 1 113 ? 7.535 33.25 6.758 1 93 113 ARG B C 1
ATOM 2382 O O . ARG B 1 113 ? 7.137 33.594 5.641 1 93 113 ARG B O 1
ATOM 2389 N N . LYS B 1 114 ? 8.141 33.969 7.602 1 92.69 114 LYS B N 1
ATOM 2390 C CA . LYS B 1 114 ? 8.367 35.375 7.277 1 92.69 114 LYS B CA 1
ATOM 2391 C C . LYS B 1 114 ? 9.195 35.5 6.004 1 92.69 114 LYS B C 1
ATOM 2393 O O . LYS B 1 114 ? 10.219 34.844 5.844 1 92.69 114 LYS B O 1
ATOM 2398 N N . GLY B 1 115 ? 8.742 36.344 5.113 1 90.5 115 GLY B N 1
ATOM 2399 C CA . GLY B 1 115 ? 9.477 36.625 3.893 1 90.5 115 GLY B CA 1
ATOM 2400 C C . GLY B 1 115 ? 9.234 35.625 2.793 1 90.5 115 GLY B C 1
ATOM 2401 O O . GLY B 1 115 ? 9.734 35.75 1.679 1 90.5 115 GLY B O 1
ATOM 2402 N N . LYS B 1 116 ? 8.477 34.594 2.998 1 88.75 116 LYS B N 1
ATOM 2403 C CA . LYS B 1 116 ? 8.195 33.562 1.995 1 88.75 116 LYS B CA 1
ATOM 2404 C C . LYS B 1 116 ? 6.691 33.375 1.804 1 88.75 116 LYS B C 1
ATOM 2406 O O . LYS B 1 116 ? 6.117 33.875 0.838 1 88.75 116 LYS B O 1
ATOM 2411 N N . TYR B 1 117 ? 6.07 32.781 2.705 1 85.88 117 TYR B N 1
ATOM 2412 C CA . TYR B 1 117 ? 4.633 32.531 2.75 1 85.88 117 TYR B CA 1
ATOM 2413 C C . TYR B 1 117 ? 4.031 33.031 4.055 1 85.88 117 TYR B C 1
ATOM 2415 O O . TYR B 1 117 ? 4.16 32.375 5.094 1 85.88 117 TYR B O 1
ATOM 2423 N N . GLU B 1 118 ? 3.367 34.188 3.9 1 90.44 118 GLU B N 1
ATOM 2424 C CA . GLU B 1 118 ? 2.932 34.844 5.129 1 90.44 118 GLU B CA 1
ATOM 2425 C C . GLU B 1 118 ? 1.41 34.844 5.242 1 90.44 118 GLU B C 1
ATOM 2427 O O . GLU B 1 118 ? 0.864 35.031 6.332 1 90.44 118 GLU B O 1
ATOM 2432 N N . ASP B 1 119 ? 0.786 34.656 4.129 1 90.06 119 ASP B N 1
ATOM 2433 C CA . ASP B 1 119 ? -0.674 34.719 4.137 1 90.06 119 ASP B CA 1
ATOM 2434 C C . ASP B 1 119 ? -1.254 33.344 4.527 1 90.06 119 ASP B C 1
ATOM 2436 O O . ASP B 1 119 ? -0.799 32.312 4.047 1 90.06 119 ASP B O 1
ATOM 2440 N N . ILE B 1 120 ? -2.178 33.375 5.449 1 89.81 120 ILE B N 1
ATOM 2441 C CA . ILE B 1 120 ? -2.904 32.156 5.805 1 89.81 120 ILE B CA 1
ATOM 2442 C C . ILE B 1 120 ? -3.936 31.844 4.723 1 89.81 120 ILE B C 1
ATOM 2444 O O . ILE B 1 120 ? -4.859 32.625 4.488 1 89.81 120 ILE B O 1
ATOM 2448 N N . LEU B 1 121 ? -3.842 30.75 4.145 1 85.31 121 LEU B N 1
ATOM 2449 C CA . LEU B 1 121 ? -4.676 30.422 2.996 1 85.31 121 LEU B CA 1
ATOM 2450 C C . LEU B 1 121 ? -5.844 29.531 3.412 1 85.31 121 LEU B C 1
ATOM 2452 O O . LEU B 1 121 ? -6.887 29.516 2.756 1 85.31 121 LEU B O 1
ATOM 2456 N N . SER B 1 122 ? -5.734 28.859 4.492 1 89.81 122 SER B N 1
ATOM 2457 C CA . SER B 1 122 ? -6.754 27.891 4.91 1 89.81 122 SER B CA 1
ATOM 2458 C C . SER B 1 122 ? -7.965 28.609 5.504 1 89.81 122 SER B C 1
ATOM 2460 O O . SER B 1 122 ? -7.84 29.688 6.082 1 89.81 122 SER B O 1
ATOM 2462 N N . ASN B 1 123 ? -9.094 27.953 5.27 1 90.12 123 ASN B N 1
ATOM 2463 C CA . ASN B 1 123 ? -10.281 28.406 5.98 1 90.12 123 ASN B CA 1
ATOM 2464 C C . ASN B 1 123 ? -10.117 28.281 7.492 1 90.12 123 ASN B C 1
ATOM 2466 O O . ASN B 1 123 ? -9.578 27.281 7.98 1 90.12 123 ASN B O 1
ATOM 2470 N N . LYS B 1 124 ? -10.602 29.266 8.18 1 90.06 124 LYS B N 1
ATOM 2471 C CA . LYS B 1 124 ? -10.477 29.281 9.633 1 90.06 124 LYS B CA 1
ATOM 2472 C C . LYS B 1 124 ? -11.109 28.031 10.258 1 90.06 124 LYS B C 1
ATOM 2474 O O . LYS B 1 124 ? -10.617 27.516 11.258 1 90.06 124 LYS B O 1
ATOM 2479 N N . SER B 1 125 ? -12.188 27.594 9.609 1 91.81 125 SER B N 1
ATOM 2480 C CA . SER B 1 125 ? -12.922 26.453 10.164 1 91.81 125 SER B CA 1
ATOM 2481 C C . SER B 1 125 ? -12.094 25.172 10.109 1 91.81 125 SER B C 1
ATOM 2483 O O . SER B 1 125 ? -12.336 24.234 10.875 1 91.81 125 SER B O 1
ATOM 2485 N N . ASP B 1 126 ? -11.078 25.141 9.273 1 94.5 126 ASP B N 1
ATOM 2486 C CA . ASP B 1 126 ? -10.266 23.938 9.102 1 94.5 126 ASP B CA 1
ATOM 2487 C C . ASP B 1 126 ? -8.969 24.047 9.898 1 94.5 126 ASP B C 1
ATOM 2489 O O . ASP B 1 126 ? -8.289 23.031 10.133 1 94.5 126 ASP B O 1
ATOM 2493 N N . LEU B 1 127 ? -8.672 25.219 10.336 1 95.56 127 LEU B N 1
ATOM 2494 C CA . LEU B 1 127 ? -7.387 25.469 10.977 1 95.56 127 LEU B CA 1
ATOM 2495 C C . LEU B 1 127 ? -7.438 25.125 12.461 1 95.56 127 LEU B C 1
ATOM 2497 O O . LEU B 1 127 ? -8.289 25.625 13.195 1 95.56 127 LEU B O 1
ATOM 2501 N N . ILE B 1 128 ? -6.551 24.25 12.836 1 96.62 128 ILE B N 1
ATOM 2502 C CA . ILE B 1 128 ? -6.484 24 14.273 1 96.62 128 ILE B CA 1
ATOM 2503 C C . ILE B 1 128 ? -5.289 24.719 14.875 1 96.62 128 ILE B C 1
ATOM 2505 O O . ILE B 1 128 ? -5.176 24.844 16.094 1 96.62 128 ILE B O 1
ATOM 2509 N N . GLY B 1 129 ? -4.344 25.188 13.992 1 97.31 129 GLY B N 1
ATOM 2510 C CA . GLY B 1 129 ? -3.174 25.906 14.477 1 97.31 129 GLY B CA 1
ATOM 2511 C C . GLY B 1 129 ? -2.291 26.438 13.359 1 97.31 129 GLY B C 1
ATOM 2512 O O . GLY B 1 129 ? -2.438 26.031 12.203 1 97.31 129 GLY B O 1
ATOM 2513 N N . ILE B 1 130 ? -1.425 27.422 13.734 1 96.5 130 ILE B N 1
ATOM 2514 C CA . ILE B 1 130 ? -0.454 28.016 12.82 1 96.5 130 ILE B CA 1
ATOM 2515 C C . ILE B 1 130 ? 0.957 27.828 13.375 1 96.5 130 ILE B C 1
ATOM 2517 O O . ILE B 1 130 ? 1.189 28 14.57 1 96.5 130 ILE B O 1
ATOM 2521 N N . VAL B 1 131 ? 1.833 27.328 12.555 1 96.94 131 VAL B N 1
ATOM 2522 C CA . VAL B 1 131 ? 3.248 27.234 12.898 1 96.94 131 VAL B CA 1
ATOM 2523 C C . VAL B 1 131 ? 4.043 28.266 12.094 1 96.94 131 VAL B C 1
ATOM 2525 O O . VAL B 1 131 ? 4.094 28.188 10.859 1 96.94 131 VAL B O 1
ATOM 2528 N N . SER B 1 132 ? 4.664 29.188 12.789 1 95.81 132 SER B N 1
ATOM 2529 C CA . SER B 1 132 ? 5.223 30.312 12.062 1 95.81 132 SER B CA 1
ATOM 2530 C C . SER B 1 132 ? 6.23 31.078 12.914 1 95.81 132 SER B C 1
ATOM 2532 O O . SER B 1 132 ? 6.277 30.906 14.133 1 95.81 132 SER B O 1
ATOM 2534 N N . ASP B 1 133 ? 7.09 31.828 12.266 1 95 133 ASP B N 1
ATOM 2535 C CA . ASP B 1 133 ? 7.914 32.812 12.953 1 95 133 ASP B CA 1
ATOM 2536 C C . ASP B 1 133 ? 7.266 34.188 12.922 1 95 133 ASP B C 1
ATOM 2538 O O . ASP B 1 133 ? 7.891 35.188 13.289 1 95 133 ASP B O 1
ATOM 2542 N N . ILE B 1 134 ? 6.039 34.25 12.391 1 94.81 134 ILE B N 1
ATOM 2543 C CA . ILE B 1 134 ? 5.211 35.469 12.367 1 94.81 134 ILE B CA 1
ATOM 2544 C C . ILE B 1 134 ? 4.09 35.344 13.398 1 94.81 134 ILE B C 1
ATOM 2546 O O . ILE B 1 134 ? 3.484 34.281 13.539 1 94.81 134 ILE B O 1
ATOM 2550 N N . GLU B 1 135 ? 3.832 36.375 14.102 1 93.81 135 GLU B N 1
ATOM 2551 C CA . GLU B 1 135 ? 2.697 36.406 15.023 1 93.81 135 GLU B CA 1
ATOM 2552 C C . GLU B 1 135 ? 1.439 36.906 14.336 1 93.81 135 GLU B C 1
ATOM 2554 O O . GLU B 1 135 ? 1.45 38 13.766 1 93.81 135 GLU B O 1
ATOM 2559 N N . TYR B 1 136 ? 0.439 36.125 14.336 1 94.12 136 TYR B N 1
ATOM 2560 C CA . TYR B 1 136 ? -0.819 36.531 13.727 1 94.12 136 TYR B CA 1
ATOM 2561 C C . TYR B 1 136 ? -1.84 36.938 14.789 1 94.12 136 TYR B C 1
ATOM 2563 O O . TYR B 1 136 ? -1.898 36.312 15.852 1 94.12 136 TYR B O 1
ATOM 2571 N N . LYS B 1 137 ? -2.617 37.938 14.555 1 93 137 LYS B N 1
ATOM 2572 C CA . LYS B 1 137 ? -3.713 38.312 15.438 1 93 137 LYS B CA 1
ATOM 2573 C C . LYS B 1 137 ? -4.973 37.5 15.141 1 93 137 LYS B C 1
ATOM 2575 O O . LYS B 1 137 ? -5.988 38.062 14.719 1 93 137 LYS B O 1
ATOM 2580 N N . LEU B 1 138 ? -4.949 36.281 15.281 1 91.88 138 LEU B N 1
ATOM 2581 C CA . LEU B 1 138 ? -6.031 35.344 15.078 1 91.88 138 LEU B CA 1
ATOM 2582 C C . LEU B 1 138 ? -6.289 34.5 16.344 1 91.88 138 LEU B C 1
ATOM 2584 O O . LEU B 1 138 ? -5.363 34.25 17.109 1 91.88 138 LEU B O 1
ATOM 2588 N N . ASN B 1 139 ? -7.492 34.188 16.578 1 93.12 139 ASN B N 1
ATOM 2589 C CA . ASN B 1 139 ? -7.852 33.344 17.719 1 93.12 139 ASN B CA 1
ATOM 2590 C C . ASN B 1 139 ? -7.652 31.859 17.391 1 93.12 139 ASN B C 1
ATOM 2592 O O . ASN B 1 139 ? -8.602 31.078 17.453 1 93.12 139 ASN B O 1
ATOM 2596 N N . ILE B 1 140 ? -6.504 31.516 17 1 95.31 140 ILE B N 1
ATOM 2597 C CA . ILE B 1 140 ? -6.078 30.172 16.672 1 95.31 140 ILE B CA 1
ATOM 2598 C C . ILE B 1 140 ? -4.727 29.875 17.328 1 95.31 140 ILE B C 1
ATOM 2600 O O . ILE B 1 140 ? -3.898 30.781 17.469 1 95.31 140 ILE B O 1
ATOM 2604 N N . GLU B 1 141 ? -4.508 28.703 17.781 1 97.25 141 GLU B N 1
ATOM 2605 C CA . GLU B 1 141 ? -3.238 28.328 18.391 1 97.25 141 GLU B CA 1
ATOM 2606 C C . GLU B 1 141 ? -2.068 28.594 17.453 1 97.25 141 GLU B C 1
ATOM 2608 O O . GLU B 1 141 ? -2.152 28.312 16.25 1 97.25 141 GLU B O 1
ATOM 2613 N N . GLN B 1 142 ? -1.022 29.188 17.984 1 97.5 142 GLN B N 1
ATOM 2614 C CA . GLN B 1 142 ? 0.161 29.5 17.188 1 97.5 142 GLN B CA 1
ATOM 2615 C C . GLN B 1 142 ? 1.422 28.938 17.828 1 97.5 142 GLN B C 1
ATOM 2617 O O . GLN B 1 142 ? 1.569 28.969 19.062 1 97.5 142 GLN B O 1
ATOM 2622 N N . PHE B 1 143 ? 2.281 28.391 17.031 1 97.62 143 PHE B N 1
ATOM 2623 C CA . PHE B 1 143 ? 3.527 27.797 17.484 1 97.62 143 PHE B CA 1
ATOM 2624 C C . PHE B 1 143 ? 4.711 28.312 16.672 1 97.62 143 PHE B C 1
ATOM 2626 O O . PHE B 1 143 ? 4.547 28.703 15.516 1 97.62 143 PHE B O 1
ATOM 2633 N N . ASN B 1 144 ? 5.867 28.188 17.328 1 95.81 144 ASN B N 1
ATOM 2634 C CA . ASN B 1 144 ? 7.09 28.469 16.578 1 95.81 144 ASN B CA 1
ATOM 2635 C C . ASN B 1 144 ? 7.5 27.297 15.703 1 95.81 144 ASN B C 1
ATOM 2637 O O . ASN B 1 144 ? 7.105 26.156 15.961 1 95.81 144 ASN B O 1
ATOM 2641 N N . LEU B 1 145 ? 8.344 27.5 14.789 1 93.12 145 LEU B N 1
ATOM 2642 C CA . LEU B 1 145 ? 8.727 26.531 13.766 1 93.12 145 LEU B CA 1
ATOM 2643 C C . LEU B 1 145 ? 9.453 25.344 14.391 1 93.12 145 LEU B C 1
ATOM 2645 O O . LEU B 1 145 ? 9.367 24.219 13.883 1 93.12 145 LEU B O 1
ATOM 2649 N N . ASN B 1 146 ? 10.102 25.453 15.523 1 93.5 146 ASN B N 1
ATOM 2650 C CA . ASN B 1 146 ? 10.875 24.359 16.125 1 93.5 146 ASN B CA 1
ATOM 2651 C C . ASN B 1 146 ? 10.227 23.859 17.406 1 93.5 146 ASN B C 1
ATOM 2653 O O . ASN B 1 146 ? 10.859 23.125 18.188 1 93.5 146 ASN B O 1
ATOM 2657 N N . ASP B 1 147 ? 8.992 24.219 17.594 1 96.19 147 ASP B N 1
ATOM 2658 C CA . ASP B 1 147 ? 8.312 23.875 18.844 1 96.19 147 ASP B CA 1
ATOM 2659 C C . ASP B 1 147 ? 7.613 22.531 18.719 1 96.19 147 ASP B C 1
ATOM 2661 O O . ASP B 1 147 ? 6.426 22.406 19.047 1 96.19 147 ASP B O 1
ATOM 2665 N N . TYR B 1 148 ? 8.375 21.5 18.344 1 96.75 148 TYR B N 1
ATOM 2666 C CA . TYR B 1 148 ? 7.828 20.172 18.078 1 96.75 148 TYR B CA 1
ATOM 2667 C C . TYR B 1 148 ? 7.137 19.609 19.312 1 96.75 148 TYR B C 1
ATOM 2669 O O . TYR B 1 148 ? 6.082 18.984 19.219 1 96.75 148 TYR B O 1
ATOM 2677 N N . LYS B 1 149 ? 7.703 19.844 20.469 1 97.31 149 LYS B N 1
ATOM 2678 C CA . LYS B 1 149 ? 7.176 19.297 21.719 1 97.31 149 LYS B CA 1
ATOM 2679 C C . LYS B 1 149 ? 5.781 19.844 22.016 1 97.31 149 LYS B C 1
ATOM 2681 O O . LYS B 1 149 ? 4.844 19.078 22.25 1 97.31 149 LYS B O 1
ATOM 2686 N N . ASN B 1 150 ? 5.664 21.156 21.922 1 97.94 150 ASN B N 1
ATOM 2687 C CA . ASN B 1 150 ? 4.379 21.781 22.234 1 97.94 150 ASN B CA 1
ATOM 2688 C C . ASN B 1 150 ? 3.35 21.516 21.141 1 97.94 150 ASN B C 1
ATOM 2690 O O . ASN B 1 150 ? 2.16 21.359 21.422 1 97.94 150 ASN B O 1
ATOM 2694 N N . ILE B 1 151 ? 3.777 21.5 19.922 1 98.25 151 ILE B N 1
ATOM 2695 C CA . ILE B 1 151 ? 2.881 21.172 18.812 1 98.25 151 ILE B CA 1
ATOM 2696 C C . ILE B 1 151 ? 2.32 19.766 19.016 1 98.25 151 ILE B C 1
ATOM 2698 O O . ILE B 1 151 ? 1.111 19.547 18.891 1 98.25 151 ILE B O 1
ATOM 2702 N N . SER B 1 152 ? 3.201 18.812 19.359 1 98.25 152 SER B N 1
ATOM 2703 C CA . SER B 1 152 ? 2.785 17.422 19.562 1 98.25 152 SER B CA 1
ATOM 2704 C C . SER B 1 152 ? 1.818 17.297 20.734 1 98.25 152 SER B C 1
ATOM 2706 O O . SER B 1 152 ? 0.854 16.531 20.672 1 98.25 152 SER B O 1
ATOM 2708 N N . LYS B 1 153 ? 2.094 18.031 21.781 1 98.25 153 LYS B N 1
ATOM 2709 C CA . LYS B 1 153 ? 1.18 18.047 22.922 1 98.25 153 LYS B CA 1
ATOM 2710 C C . LYS B 1 153 ? -0.199 18.562 22.516 1 98.25 153 LYS B C 1
ATOM 2712 O O . LYS B 1 153 ? -1.22 18.016 22.938 1 98.25 153 LYS B O 1
ATOM 2717 N N . TYR B 1 154 ? -0.179 19.562 21.75 1 98.56 154 TYR B N 1
ATOM 2718 C CA . TYR B 1 154 ? -1.441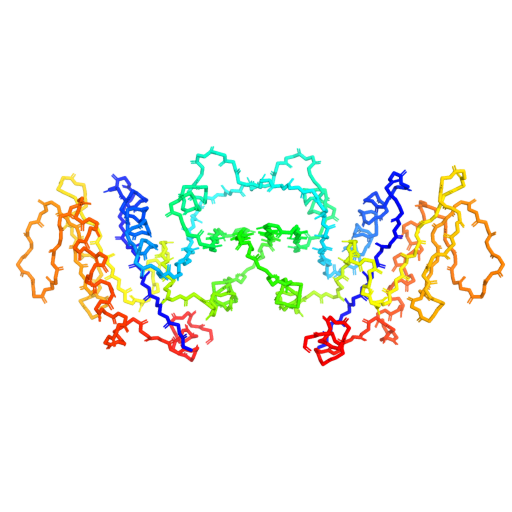 20.125 21.281 1 98.56 154 TYR B CA 1
ATOM 2719 C C . TYR B 1 154 ? -2.186 19.141 20.391 1 98.56 154 TYR B C 1
ATOM 2721 O O . TYR B 1 154 ? -3.4 18.969 20.531 1 98.56 154 TYR B O 1
ATOM 2729 N N . ILE B 1 155 ? -1.506 18.469 19.516 1 98.56 155 ILE B N 1
ATOM 2730 C CA . ILE B 1 155 ? -2.1 17.469 18.641 1 98.56 155 ILE B CA 1
ATOM 2731 C C . ILE B 1 155 ? -2.709 16.344 19.484 1 98.56 155 ILE B C 1
ATOM 2733 O O . ILE B 1 155 ? -3.82 15.891 19.219 1 98.56 155 ILE B O 1
ATOM 2737 N N . GLU B 1 156 ? -1.979 15.922 20.516 1 98.19 156 GLU B N 1
ATOM 2738 C CA . GLU B 1 156 ? -2.506 14.914 21.438 1 98.19 156 GLU B CA 1
ATOM 2739 C C . GLU B 1 156 ? -3.832 15.367 22.047 1 98.19 156 GLU B C 1
ATOM 2741 O O . GLU B 1 156 ? -4.785 14.586 22.109 1 98.19 156 GLU B O 1
ATOM 2746 N N . SER B 1 157 ? -3.781 16.594 22.484 1 98.31 157 SER B N 1
ATOM 2747 C CA . SER B 1 157 ? -5.008 17.141 23.062 1 98.31 157 SER B CA 1
ATOM 2748 C C . SER B 1 157 ? -6.145 17.125 22.047 1 98.31 157 SER B C 1
ATOM 2750 O O . SER B 1 157 ? -7.289 16.828 22.391 1 98.31 157 SER B O 1
ATOM 2752 N N . CYS B 1 158 ? -5.859 17.453 20.797 1 98.25 158 CYS B N 1
ATOM 2753 C CA . CYS B 1 158 ? -6.863 17.453 19.75 1 98.25 158 CYS B CA 1
ATOM 2754 C C . CYS B 1 158 ? -7.402 16.047 19.5 1 98.25 158 CYS B C 1
ATOM 2756 O O . CYS B 1 158 ? -8.594 15.875 19.25 1 98.25 158 CYS B O 1
ATOM 2758 N N . ILE B 1 159 ? -6.516 15.047 19.562 1 98.19 159 ILE B N 1
ATOM 2759 C CA . ILE B 1 159 ? -6.934 13.656 19.406 1 98.19 159 ILE B CA 1
ATOM 2760 C C . ILE B 1 159 ? -7.871 13.273 20.547 1 98.19 159 ILE B C 1
ATOM 2762 O O . ILE B 1 159 ? -8.953 12.734 20.312 1 98.19 159 ILE B O 1
ATOM 2766 N N . LYS B 1 160 ? -7.469 13.57 21.734 1 97.69 160 LYS B N 1
ATOM 2767 C CA . LYS B 1 160 ? -8.219 13.188 22.938 1 97.69 160 LYS B CA 1
ATOM 2768 C C . LYS B 1 160 ? -9.586 13.852 22.969 1 97.69 160 LYS B C 1
ATOM 2770 O O . LYS B 1 160 ? -10.562 13.266 23.438 1 97.69 160 LYS B O 1
ATOM 2775 N N . ASN B 1 161 ? -9.633 15.016 22.422 1 97.94 161 ASN B N 1
ATOM 2776 C CA . ASN B 1 161 ? -10.891 15.75 22.422 1 97.94 161 ASN B CA 1
ATOM 2777 C C . ASN B 1 161 ? -11.664 15.531 21.125 1 97.94 161 ASN B C 1
ATOM 2779 O O . ASN B 1 161 ? -12.609 16.266 20.828 1 97.94 161 ASN B O 1
ATOM 2783 N N . GLU B 1 162 ? -11.242 14.664 20.25 1 97.81 162 GLU B N 1
ATOM 2784 C CA . GLU B 1 162 ? -11.898 14.172 19.031 1 97.81 162 GLU B CA 1
ATOM 2785 C C . GLU B 1 162 ? -12.039 15.289 18 1 97.81 162 GLU B C 1
ATOM 2787 O O . GLU B 1 162 ? -13.016 15.32 17.25 1 97.81 162 GLU B O 1
ATOM 2792 N N . ILE B 1 163 ? -11.094 16.25 18.125 1 97.38 163 ILE B N 1
ATOM 2793 C CA . ILE B 1 163 ? -11.094 17.344 17.156 1 97.38 163 ILE B CA 1
ATOM 2794 C C . ILE B 1 163 ? -10.656 16.812 15.797 1 97.38 163 ILE B C 1
ATOM 2796 O O . ILE B 1 163 ? -11.156 17.266 14.766 1 97.38 163 ILE B O 1
ATOM 2800 N N . LEU B 1 164 ? -9.812 15.812 15.75 1 98.38 164 LEU B N 1
ATOM 2801 C CA . LEU B 1 164 ? -9.25 15.289 14.508 1 98.38 164 LEU B CA 1
ATOM 2802 C C . LEU B 1 164 ? -10.023 14.055 14.047 1 98.38 164 LEU B C 1
ATOM 2804 O O . LEU B 1 164 ? -9.75 13.523 12.969 1 98.38 164 LEU B O 1
ATOM 2808 N N . SER B 1 165 ? -10.938 13.594 14.898 1 98.06 165 SER B N 1
ATOM 2809 C CA . SER B 1 165 ? -11.672 12.375 14.609 1 98.06 165 SER B CA 1
ATOM 2810 C C . SER B 1 165 ? -12.586 12.547 13.398 1 98.06 165 SER B C 1
ATOM 2812 O O . SER B 1 165 ? -13.289 13.555 13.289 1 98.06 165 SER B O 1
ATOM 2814 N N . ILE B 1 166 ? -12.57 11.641 12.547 1 97.31 166 ILE B N 1
ATOM 2815 C CA . ILE B 1 166 ? -13.375 11.727 11.336 1 97.31 166 ILE B CA 1
ATOM 2816 C C . ILE B 1 166 ? -13.852 10.336 10.93 1 97.31 166 ILE B C 1
ATOM 2818 O O . ILE B 1 166 ? -13.094 9.367 10.984 1 97.31 166 ILE B O 1
ATOM 2822 N N . SER B 1 167 ? -15.086 10.203 10.555 1 96.44 167 SER B N 1
ATOM 2823 C CA . SER B 1 167 ? -15.656 8.922 10.148 1 96.44 167 SER B CA 1
ATOM 2824 C C . SER B 1 167 ? -15.391 8.641 8.68 1 96.44 167 SER B C 1
ATOM 2826 O O . SER B 1 167 ? -15.031 9.539 7.918 1 96.44 167 SER B O 1
ATOM 2828 N N . ASN B 1 168 ? -15.57 7.402 8.32 1 94.94 168 ASN B N 1
ATOM 2829 C CA . ASN B 1 168 ? -15.438 7.02 6.918 1 94.94 168 ASN B CA 1
ATOM 2830 C C . ASN B 1 168 ? -16.391 7.82 6.023 1 94.94 168 ASN B C 1
ATOM 2832 O O . ASN B 1 168 ? -16.016 8.234 4.926 1 94.94 168 ASN B O 1
ATOM 2836 N N . VAL B 1 169 ? -17.547 8.039 6.48 1 95 169 VAL B N 1
ATOM 2837 C CA . VAL B 1 169 ? -18.547 8.789 5.727 1 95 169 VAL B CA 1
ATOM 2838 C C . VAL B 1 169 ? -18.062 10.219 5.496 1 95 169 VAL B C 1
ATOM 2840 O O . VAL B 1 169 ? -18.172 10.742 4.387 1 95 169 VAL B O 1
ATOM 2843 N N . GLU B 1 170 ? -17.531 10.859 6.527 1 95.19 170 GLU B N 1
ATOM 2844 C CA . GLU B 1 170 ? -17.016 12.219 6.422 1 95.19 170 GLU B CA 1
ATOM 2845 C C . GLU B 1 170 ? -15.836 12.289 5.469 1 95.19 170 GLU B C 1
ATOM 2847 O O . GLU B 1 170 ? -15.703 13.242 4.699 1 95.19 170 GLU B O 1
ATOM 2852 N N . ILE B 1 171 ? -14.984 11.273 5.547 1 95.81 171 ILE B N 1
ATOM 2853 C CA . ILE B 1 171 ? -13.836 11.227 4.648 1 95.81 171 ILE B CA 1
ATOM 2854 C C . ILE B 1 171 ? -14.312 11.18 3.201 1 95.81 171 ILE B C 1
ATOM 2856 O O . ILE B 1 171 ? -13.828 11.93 2.354 1 95.81 171 ILE B O 1
ATOM 2860 N N . LYS B 1 172 ? -15.258 10.352 2.926 1 93.75 172 LYS B N 1
ATOM 2861 C CA . LYS B 1 172 ? -15.797 10.242 1.575 1 93.75 172 LYS B CA 1
ATOM 2862 C C . LYS B 1 172 ? -16.406 11.562 1.114 1 93.75 172 LYS B C 1
ATOM 2864 O O . LYS B 1 172 ? -16.266 11.945 -0.051 1 93.75 172 LYS B O 1
ATOM 2869 N N . ASN B 1 173 ? -17.031 12.258 2.029 1 92.94 173 ASN B N 1
ATOM 2870 C CA . ASN B 1 173 ? -17.609 13.562 1.71 1 92.94 173 ASN B CA 1
ATOM 2871 C C . ASN B 1 173 ? -16.531 14.578 1.35 1 92.94 173 ASN B C 1
ATOM 2873 O O . ASN B 1 173 ? -16.672 15.328 0.381 1 92.94 173 ASN B O 1
ATOM 2877 N N . ILE B 1 174 ? -15.484 14.586 2.129 1 91.56 174 ILE B N 1
ATOM 2878 C CA . ILE B 1 174 ? -14.383 15.516 1.9 1 91.56 174 ILE B CA 1
ATOM 2879 C C . ILE B 1 174 ? -13.734 15.227 0.549 1 91.56 174 ILE B C 1
ATOM 2881 O O . ILE B 1 174 ? -13.391 16.156 -0.193 1 91.56 174 ILE B O 1
ATOM 2885 N N . LEU B 1 175 ? -13.617 13.922 0.253 1 91.06 175 LEU B N 1
ATOM 2886 C CA . LEU B 1 175 ? -12.922 13.508 -0.964 1 91.06 175 LEU B CA 1
ATOM 2887 C C . LEU B 1 175 ? -13.867 13.531 -2.16 1 91.06 175 LEU B C 1
ATOM 2889 O O . LEU B 1 175 ? -13.453 13.289 -3.295 1 91.06 175 LEU B O 1
ATOM 2893 N N . LYS B 1 176 ? -15.188 13.914 -2 1 85.44 176 LYS B N 1
ATOM 2894 C CA . LYS B 1 176 ? -16.234 13.93 -3.025 1 85.44 176 LYS B CA 1
ATOM 2895 C C . LYS B 1 176 ? -16.359 12.57 -3.699 1 85.44 176 LYS B C 1
ATOM 2897 O O . LYS B 1 176 ? -16.359 12.477 -4.93 1 85.44 176 LYS B O 1
ATOM 2902 N N . GLU B 1 177 ? -16.234 11.508 -2.887 1 73.69 177 GLU B N 1
ATOM 2903 C CA . GLU B 1 177 ? -16.422 10.125 -3.314 1 73.69 177 GLU B CA 1
ATOM 2904 C C . GLU B 1 177 ? -17.781 9.594 -2.895 1 73.69 177 GLU B C 1
ATOM 2906 O O . GLU B 1 177 ? -18.344 10.047 -1.899 1 73.69 177 GLU B O 1
#

Nearest PDB structures (foldseek):
  1np6-assembly1_B  TM=8.946E-01  e=9.999E-15  Escherichia coli
  1np6-assembly1_A  TM=8.676E-01  e=2.453E-13  Escherichia coli
  1p9n-assembly1_B  TM=8.609E-01  e=4.093E-13  Escherichia coli
  4nkr-assembly2_E  TM=7.384E-01  e=2.467E-09  Bacillus spizizenii str. W23
  4oyh-assembly2_E  TM=7.699E-01  e=1.303E-08  Bacillus spizizenii str. W23

InterPro domains:
  IPR004435 Molybdopterin-guanine dinucleotide biosynthesis protein B (MobB) domain [PF03205] (4-133)
  IPR004435 Molybdopterin-guanine dinucleotide biosynthesis protein B (MobB) domain [TIGR00176] (4-157)
  IPR027417 P-loop containing nucleoside triphosphate hydrolase [G3DSA:3.40.50.300] (1-162)
  IPR027417 P-loop containing nucleoside triphosphate hydrolase [SSF52540] (4-156)
  IPR052539 Molybdopterin-guanine dinucleotide biosynthesis adapter [PTHR40072] (3-163)